Protein AF-A0A1Q8T4A3-F1 (afdb_monomer)

Radius of gyration: 32.57 Å; Cα contacts (8 Å, |Δi|>4): 90; chains: 1; bounding box: 92×91×59 Å

Sequence (284 aa):
MEKLKIKSFFSWFLQGTPLGILFWGGAVYFVLLLTLGDDNLVDVINSLAWPVAIGLVLYAIRPELARFLSRLAEVRVYDTYFKLKLEEASYDESSESKCTDDAGFAETGLTDDEGLKSEFVKDDLPDEFSSEDDKARNQKNSEAAIKKHHTDRHGAKYRSRFRLSYPDADGSSTRGTSNSVGAVVESWRRISLLLRMLAKKEGVSYRIDSKIIRGLAEKDLIDPELHKMLLALYQLRNVAVHSESESISYESASKYESYADRVEAKLNKLINNIESPKASSDEG

Mean predicted aligned error: 19.23 Å

Foldseek 3Di:
DPPPPPVVVVVVVPVDDVVVCVVVVVVVVVVVVVPDDDPCVVVVCVVVVVVVVVVVVCVVCVVVVVVVVVVVVVVVVVVVVVVVVVVVVVVVVPPPDDDDDDDDDDDDDDDDDDDDDDDDDDDDDDDDDDDDPDPDPPDPPPDDDDDDDDDDDDDDDPPPPPPPPDPDPPPPPDPPLQCLLVLLLVLVVLLQVLLVLLCVLVVHDDPDSLVSLVVCVVVVLDDPVLSVLNVVSVVVNVCSVPPDSPPDDNVNSVVSSVSSVVSSVVSVVSSVVSVPPPPPDPPD

Secondary structure (DSSP, 8-state):
--TTSHHHHHHHHHS--HHHHHHHHHHHHHHHHHHS-HHHHHHHHHHHHHHHHHHHHHHHHHHHHHHHHHHHHHHHHHHHHHHHHHHHHHHHTTT---------------------------------------TTS-SSSSSS---------------------PP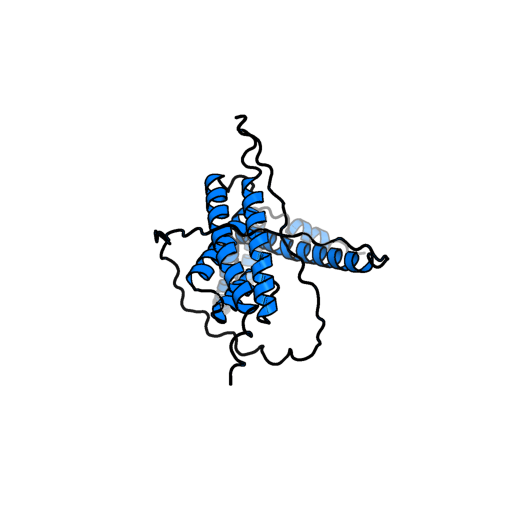PS----SS-STTHHHHHHHHHHHHHHHHHHHHHHTT---SSHHHHHHHHHHTT-S-HHHHHHHHHHHHHHHHHHHS-TTS--HHHHHHHHHHHHHHHHHHHHHHHHHH-TTSSS---

pLDDT: mean 70.37, std 21.68, range [34.72, 97.88]

Nearest PDB structures (foldseek):
  7ae6-assembly1_B  TM=6.686E-01  e=7.059E-02  Aphanizomenon flos-aquae 2012/KM1/D3
  2hsb-assembly1_A  TM=6.617E-01  e=5.312E-02  Archaeoglobus fulgidus
  1wwp-assembly1_B  TM=6.427E-01  e=9.379E-02  Thermus thermophilus HB8
  6m6w-assembly1_H  TM=5.952E-01  e=7.909E-02  Shewanella oneidensis MR-1
  1ylm-assembly1_B  TM=4.719E-01  e=1.212E+00  Bacillus subtilis subsp. subtilis str. 168

Solvent-accessible surface area (backbone atoms only — not comparable to full-atom values): 18659 Å² total; per-residue (Å²): 143,78,89,76,63,66,69,60,56,56,55,63,67,67,67,68,50,82,66,56,57,57,56,52,52,50,52,54,52,51,55,53,61,75,71,54,61,79,87,55,46,61,60,52,49,60,63,47,48,56,61,52,50,52,51,51,52,53,58,72,42,41,69,57,51,50,58,53,48,54,60,51,54,60,57,56,54,53,60,58,56,54,50,54,57,54,53,55,62,61,56,62,79,75,71,82,84,77,89,82,86,89,83,90,82,83,93,85,82,89,84,90,84,83,90,80,91,78,85,84,83,90,78,87,80,85,90,77,88,86,84,94,75,81,87,86,75,81,88,85,76,85,86,82,84,88,86,83,81,90,83,85,91,80,94,71,85,86,73,80,85,73,74,78,80,70,81,73,96,73,85,74,89,85,71,73,53,80,50,22,48,52,52,42,50,54,47,47,50,58,45,52,53,51,52,51,52,48,29,56,75,71,73,48,88,62,96,46,68,74,56,42,54,50,54,37,42,77,68,66,75,43,56,74,66,59,50,52,52,52,51,52,52,52,51,51,39,51,47,50,73,72,43,68,82,80,74,57,49,58,69,59,32,53,54,47,48,57,51,40,54,54,50,43,53,53,52,51,52,54,52,51,58,69,73,61,83,74,85,85,80,84,88,126

Structure (mmCIF, N/CA/C/O backbone):
data_AF-A0A1Q8T4A3-F1
#
_entry.id   AF-A0A1Q8T4A3-F1
#
loop_
_atom_site.group_PDB
_atom_site.id
_atom_site.type_symbol
_atom_site.label_atom_id
_atom_site.label_alt_id
_atom_site.label_comp_id
_atom_site.label_asym_id
_atom_site.label_entity_id
_atom_site.label_seq_id
_atom_site.pdbx_PDB_ins_code
_atom_site.Cartn_x
_atom_site.Cartn_y
_atom_site.Cartn_z
_atom_site.occupancy
_atom_site.B_iso_or_equiv
_atom_site.auth_seq_id
_atom_site.auth_comp_id
_atom_site.auth_asym_id
_atom_site.auth_atom_id
_atom_site.pdbx_PDB_model_num
ATOM 1 N N . MET A 1 1 ? 59.692 -28.604 0.922 1.00 50.38 1 MET A N 1
ATOM 2 C CA . MET A 1 1 ? 59.290 -27.530 -0.013 1.00 50.38 1 MET A CA 1
ATOM 3 C C . MET A 1 1 ? 58.454 -28.109 -1.164 1.00 50.38 1 MET A C 1
ATOM 5 O O . MET A 1 1 ? 58.927 -28.128 -2.286 1.00 50.38 1 MET A O 1
ATOM 9 N N . GLU A 1 2 ? 57.222 -28.588 -0.929 1.00 53.28 2 GLU A N 1
ATOM 10 C CA . GLU A 1 2 ? 56.403 -29.193 -2.015 1.00 53.28 2 GLU A CA 1
ATOM 11 C C . GLU A 1 2 ? 54.903 -28.838 -1.992 1.00 53.28 2 GLU A C 1
ATOM 13 O O . GLU A 1 2 ? 54.139 -29.288 -2.836 1.00 53.28 2 GLU A O 1
ATOM 18 N N . LYS A 1 3 ? 54.444 -27.957 -1.094 1.00 51.53 3 LYS A N 1
ATOM 19 C CA . LYS A 1 3 ? 53.010 -27.612 -0.980 1.00 51.53 3 LYS A CA 1
ATOM 20 C C . LYS A 1 3 ? 52.532 -26.476 -1.905 1.00 51.53 3 LYS A C 1
ATOM 22 O O . LYS A 1 3 ? 51.411 -26.004 -1.754 1.00 51.53 3 LYS A O 1
ATOM 27 N N . LEU A 1 4 ? 53.350 -26.031 -2.865 1.00 52.66 4 LEU A N 1
ATOM 28 C CA . LEU A 1 4 ? 53.078 -24.824 -3.669 1.00 52.66 4 LEU A CA 1
ATOM 29 C C . LEU A 1 4 ? 52.574 -25.067 -5.105 1.00 52.66 4 LEU A C 1
ATOM 31 O O . LEU A 1 4 ? 52.210 -24.102 -5.767 1.00 52.66 4 LEU A O 1
ATOM 35 N N . LYS A 1 5 ? 52.469 -26.313 -5.593 1.00 55.88 5 LYS A N 1
ATOM 36 C CA . LYS A 1 5 ? 52.064 -26.573 -6.996 1.00 55.88 5 LYS A CA 1
ATOM 37 C C . LYS A 1 5 ? 50.576 -26.873 -7.231 1.00 55.88 5 LYS A C 1
ATOM 39 O O . LYS A 1 5 ? 50.118 -26.774 -8.361 1.00 55.88 5 LYS A O 1
ATOM 44 N N . ILE A 1 6 ? 49.786 -27.170 -6.197 1.00 58.59 6 ILE A N 1
ATOM 45 C CA . ILE A 1 6 ? 48.380 -27.588 -6.393 1.00 58.59 6 ILE A CA 1
ATOM 46 C C . ILE A 1 6 ? 47.455 -26.400 -6.716 1.00 58.59 6 ILE A C 1
ATOM 48 O O . ILE A 1 6 ? 46.506 -26.541 -7.485 1.00 58.59 6 ILE A O 1
ATOM 52 N N . LYS A 1 7 ? 47.751 -25.197 -6.205 1.00 57.38 7 LYS A N 1
ATOM 53 C CA . LYS A 1 7 ? 46.894 -24.020 -6.436 1.00 57.38 7 LYS A CA 1
ATOM 54 C C . LYS A 1 7 ? 46.961 -23.476 -7.869 1.00 57.38 7 LYS A C 1
ATOM 56 O O . LYS A 1 7 ? 45.968 -22.925 -8.333 1.00 57.38 7 LYS A O 1
ATOM 61 N N . SER A 1 8 ? 48.073 -23.654 -8.593 1.00 59.69 8 SER A N 1
ATOM 62 C CA . SER A 1 8 ? 48.158 -23.182 -9.988 1.00 59.69 8 SER A CA 1
ATOM 63 C C . SER A 1 8 ? 47.466 -24.133 -10.970 1.00 59.69 8 SER A C 1
ATOM 65 O O . SER A 1 8 ? 46.936 -23.673 -11.977 1.00 59.69 8 SER A O 1
ATOM 67 N N . PHE A 1 9 ? 47.402 -25.430 -10.652 1.00 60.06 9 PHE A N 1
ATOM 68 C CA . PHE A 1 9 ? 46.721 -26.418 -11.490 1.00 60.06 9 PHE A CA 1
ATOM 69 C C . PHE A 1 9 ? 45.201 -26.187 -11.516 1.00 60.06 9 PHE A C 1
ATOM 71 O O . PHE A 1 9 ? 44.588 -26.201 -12.578 1.00 60.06 9 PHE A O 1
ATOM 78 N N . PHE A 1 10 ? 44.604 -25.858 -10.365 1.00 58.22 10 PHE A N 1
ATOM 79 C CA . PHE A 1 10 ? 43.174 -25.539 -10.276 1.00 58.22 10 PHE A CA 1
ATOM 80 C C . PHE A 1 10 ? 42.797 -24.204 -10.939 1.00 58.22 10 PHE A C 1
ATOM 82 O O . PHE A 1 10 ? 41.708 -24.087 -11.491 1.00 58.22 10 PHE A O 1
ATOM 89 N N . SER A 1 11 ? 43.688 -23.207 -10.928 1.00 60.94 11 SER A N 1
ATOM 90 C CA . SER A 1 11 ? 43.441 -21.913 -11.587 1.00 60.94 11 SER A CA 1
ATOM 91 C C . SER A 1 11 ? 43.372 -22.048 -13.114 1.00 60.94 11 SER A C 1
ATOM 93 O O . SER A 1 11 ? 42.482 -21.488 -13.752 1.00 60.94 11 SER A O 1
ATOM 95 N N . TRP A 1 12 ? 44.254 -22.868 -13.698 1.00 61.66 12 TRP A N 1
ATOM 96 C CA . TRP A 1 12 ? 44.224 -23.171 -15.132 1.00 61.66 12 TRP A CA 1
ATOM 97 C C . TRP A 1 12 ? 42.996 -24.012 -15.523 1.00 61.66 12 TRP A C 1
ATOM 99 O O . TRP A 1 12 ? 42.427 -23.821 -16.593 1.00 61.66 12 TRP A O 1
ATOM 109 N N . PHE A 1 13 ? 42.526 -24.879 -14.619 1.00 56.03 13 PHE A N 1
ATOM 110 C CA . PHE A 1 13 ? 41.341 -25.725 -14.808 1.00 56.03 13 PHE A CA 1
ATOM 111 C C . PHE A 1 13 ? 40.016 -24.938 -14.891 1.00 56.03 13 PHE A C 1
ATOM 113 O O . PHE A 1 13 ? 39.060 -25.397 -15.510 1.00 56.03 13 PHE A O 1
ATOM 120 N N . LEU A 1 14 ? 39.949 -23.744 -14.293 1.00 56.69 14 LEU A N 1
ATOM 121 C CA . LEU A 1 14 ? 38.737 -22.912 -14.241 1.00 56.69 14 LEU A CA 1
ATOM 122 C C . LEU A 1 14 ? 38.651 -21.847 -15.347 1.00 56.69 14 LEU A C 1
ATOM 124 O O . LEU A 1 14 ? 37.570 -21.304 -15.574 1.00 56.69 14 LEU A O 1
ATOM 128 N N . GLN A 1 15 ? 39.731 -21.579 -16.088 1.00 61.00 15 GLN A N 1
ATOM 129 C CA . GLN A 1 15 ? 39.725 -20.668 -17.246 1.00 61.00 15 GLN A CA 1
ATOM 130 C C . GLN A 1 15 ? 39.227 -21.367 -18.523 1.00 61.00 15 GLN A C 1
ATOM 132 O O . GLN A 1 15 ? 39.847 -21.307 -19.583 1.00 61.00 15 GLN A O 1
ATOM 137 N N . GLY A 1 16 ? 38.090 -22.055 -18.388 1.00 49.41 16 GLY A N 1
ATOM 138 C CA . GLY A 1 16 ? 37.489 -22.929 -19.385 1.00 49.41 16 GLY A CA 1
ATOM 139 C C . GLY A 1 16 ? 37.291 -22.261 -20.741 1.00 49.41 16 GLY A C 1
ATOM 140 O O . GLY A 1 16 ? 36.343 -21.509 -20.959 1.00 49.41 16 GLY A O 1
ATOM 141 N N . THR A 1 17 ? 38.140 -22.630 -21.694 1.00 58.16 17 THR A N 1
ATOM 142 C CA . THR A 1 17 ? 37.742 -22.617 -23.095 1.00 58.16 17 THR A CA 1
ATOM 143 C C . THR A 1 17 ? 36.740 -23.762 -23.304 1.00 58.16 17 THR A C 1
ATOM 145 O O . THR A 1 17 ? 36.928 -24.852 -22.754 1.00 58.16 17 THR A O 1
ATOM 148 N N . PRO A 1 18 ? 35.663 -23.566 -24.085 1.00 60.38 18 PRO A N 1
ATOM 149 C CA . PRO A 1 18 ? 34.633 -24.589 -24.302 1.00 60.38 18 PRO A CA 1
ATOM 150 C C . PRO A 1 18 ? 35.186 -25.907 -24.882 1.00 60.38 18 PRO A C 1
ATOM 152 O O . PRO A 1 18 ? 34.588 -26.963 -24.698 1.00 60.38 18 PRO A O 1
ATOM 155 N N . LEU A 1 19 ? 36.369 -25.876 -25.506 1.00 60.97 19 LEU A N 1
ATOM 156 C CA . LEU A 1 19 ? 37.085 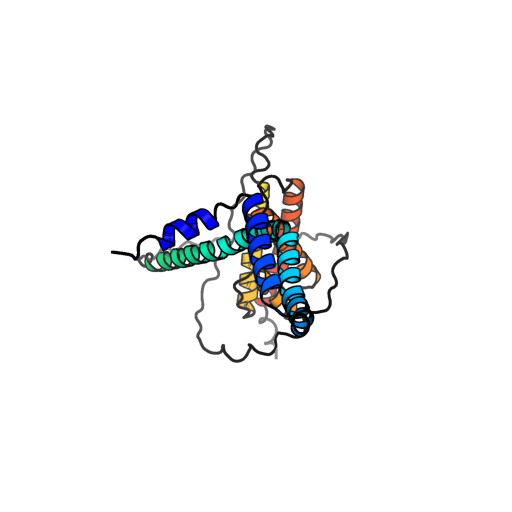-27.061 -25.988 1.00 60.97 19 LEU A CA 1
ATOM 157 C C . LEU A 1 19 ? 37.719 -27.912 -24.872 1.00 60.97 19 LEU A C 1
ATOM 159 O O . LEU A 1 19 ? 37.808 -29.130 -25.018 1.00 60.97 19 LEU A O 1
ATOM 163 N N . GLY A 1 20 ? 38.129 -27.315 -23.748 1.00 59.91 20 GLY A N 1
ATOM 164 C CA . GLY A 1 20 ? 38.782 -28.046 -22.654 1.00 59.91 20 GLY A CA 1
ATOM 165 C C . GLY A 1 20 ? 37.845 -29.012 -21.923 1.00 59.91 20 GLY A C 1
ATOM 166 O O . GLY A 1 20 ? 38.262 -30.097 -21.517 1.00 59.91 20 GLY A O 1
ATOM 167 N N . ILE A 1 21 ? 36.562 -28.650 -21.822 1.00 62.19 21 ILE A N 1
ATOM 168 C CA . ILE A 1 21 ? 35.526 -29.461 -21.164 1.00 62.19 21 ILE A CA 1
ATOM 169 C C . ILE A 1 21 ? 35.220 -30.719 -21.991 1.00 62.19 21 ILE A C 1
ATOM 171 O O . ILE A 1 21 ? 35.073 -31.803 -21.428 1.00 62.19 21 ILE A O 1
ATOM 175 N N . LEU A 1 22 ? 35.200 -30.604 -23.324 1.00 63.88 22 LEU A N 1
ATOM 176 C CA . LEU A 1 22 ? 34.984 -31.747 -24.218 1.00 63.88 22 LEU A CA 1
ATOM 177 C C . LEU A 1 22 ? 36.158 -32.735 -24.182 1.00 63.88 22 LEU A C 1
ATOM 179 O O . LEU A 1 22 ? 35.943 -33.946 -24.158 1.00 63.88 22 LEU A O 1
ATOM 183 N N . PHE A 1 23 ? 37.394 -32.233 -24.122 1.00 68.69 23 PHE A N 1
ATOM 184 C CA . PHE A 1 23 ? 38.585 -33.085 -24.153 1.00 68.69 23 PHE A CA 1
ATOM 185 C C . PHE A 1 23 ? 38.768 -33.892 -22.857 1.00 68.69 23 PHE A C 1
ATOM 187 O O . PHE A 1 23 ? 39.065 -35.086 -22.898 1.00 68.69 23 PHE A O 1
ATOM 194 N N . TRP A 1 24 ? 38.529 -33.274 -21.695 1.00 69.06 24 TRP A N 1
ATOM 195 C CA . TRP A 1 24 ? 38.637 -33.964 -20.405 1.00 69.06 24 TRP A CA 1
ATOM 196 C C . TRP A 1 24 ? 37.431 -34.849 -20.090 1.00 69.06 24 TRP A C 1
ATOM 198 O O . TRP A 1 24 ? 37.613 -35.933 -19.534 1.00 69.06 24 TRP A O 1
ATOM 208 N N . GLY A 1 25 ? 36.222 -34.443 -20.498 1.00 70.50 25 GLY A N 1
ATOM 209 C CA . GLY A 1 25 ? 35.037 -35.297 -20.405 1.00 70.50 25 GLY A CA 1
ATOM 210 C C . GLY A 1 25 ? 35.229 -36.611 -21.164 1.00 70.50 25 GLY A C 1
ATOM 211 O O . GLY A 1 25 ? 34.960 -37.676 -20.614 1.00 70.50 25 GLY A O 1
ATOM 212 N N . GLY A 1 26 ? 35.796 -36.550 -22.374 1.00 73.94 26 GLY A N 1
ATOM 213 C CA . GLY A 1 26 ? 36.118 -37.736 -23.170 1.00 73.94 26 GLY A CA 1
ATOM 214 C C . GLY A 1 26 ? 37.185 -38.632 -22.535 1.00 73.94 26 GLY A C 1
ATOM 215 O O . GLY A 1 26 ? 37.010 -39.846 -22.498 1.00 73.94 26 GLY A O 1
ATOM 216 N N . ALA A 1 27 ? 38.259 -38.058 -21.983 1.00 72.69 27 ALA A N 1
ATOM 217 C CA . ALA A 1 27 ? 39.342 -38.832 -21.368 1.00 72.69 27 ALA A CA 1
ATOM 218 C C . ALA A 1 27 ? 38.899 -39.570 -20.093 1.00 72.69 27 ALA A C 1
ATOM 220 O O . ALA A 1 27 ? 39.245 -40.735 -19.901 1.00 72.69 27 ALA A O 1
ATOM 221 N N . VAL A 1 28 ? 38.094 -38.923 -19.243 1.00 75.62 28 VAL A N 1
ATOM 222 C CA . VAL A 1 28 ? 37.526 -39.566 -18.047 1.00 75.62 28 VAL A CA 1
ATOM 223 C C . VAL A 1 28 ? 36.530 -40.651 -18.448 1.00 75.62 28 VAL A C 1
ATOM 225 O O . VAL A 1 28 ? 36.592 -41.749 -17.902 1.00 75.62 28 VAL A O 1
ATOM 228 N N . TYR A 1 29 ? 35.673 -40.385 -19.439 1.00 73.00 29 TYR A N 1
ATOM 229 C CA . TYR A 1 29 ? 34.721 -41.371 -19.950 1.00 73.00 29 TYR A CA 1
ATOM 230 C C . TYR A 1 29 ? 35.436 -42.595 -20.534 1.00 73.00 29 TYR A C 1
ATOM 232 O O . TYR A 1 29 ? 35.046 -43.718 -20.246 1.00 73.00 29 TYR A O 1
ATOM 240 N N . PHE A 1 30 ? 36.530 -42.388 -21.272 1.00 73.56 30 PHE A N 1
ATOM 241 C CA . PHE A 1 30 ? 37.335 -43.449 -21.880 1.00 73.56 30 PHE A CA 1
ATOM 242 C C . PHE A 1 30 ? 38.059 -44.323 -20.844 1.00 73.56 30 PHE A C 1
ATOM 244 O O . PHE A 1 30 ? 38.073 -45.545 -20.972 1.00 73.56 30 PHE A O 1
ATOM 251 N N . VAL A 1 31 ? 38.619 -43.724 -19.787 1.00 74.75 31 VAL A N 1
ATOM 252 C CA . VAL A 1 31 ? 39.249 -44.480 -18.688 1.00 74.75 31 VAL A CA 1
ATOM 253 C C . VAL A 1 31 ? 38.207 -45.262 -17.880 1.00 74.75 31 VAL A C 1
ATOM 255 O O . VAL A 1 31 ? 38.466 -46.398 -17.484 1.00 74.75 31 VAL A O 1
ATOM 258 N N . LEU A 1 32 ? 37.015 -44.694 -17.678 1.00 67.00 32 LEU A N 1
ATOM 259 C CA . LEU A 1 32 ? 35.902 -45.377 -17.010 1.00 67.00 32 LEU A CA 1
ATOM 260 C C . LEU A 1 32 ? 35.372 -46.557 -17.850 1.00 67.00 32 LEU A C 1
ATOM 262 O O . LEU A 1 32 ? 35.101 -47.623 -17.308 1.00 67.00 32 LEU A O 1
ATOM 266 N N . LEU A 1 33 ? 35.317 -46.396 -19.178 1.00 68.62 33 LEU A N 1
ATOM 267 C CA . LEU A 1 33 ? 34.946 -47.450 -20.134 1.00 68.62 33 LEU A CA 1
ATOM 268 C C . LEU A 1 33 ? 35.963 -48.598 -20.182 1.00 68.62 33 LEU A C 1
ATOM 270 O O . LEU A 1 33 ? 35.584 -49.742 -20.392 1.00 68.62 33 LEU A O 1
ATOM 274 N N . LEU A 1 34 ? 37.250 -48.308 -19.969 1.00 72.62 34 LEU A N 1
ATOM 275 C CA . LEU A 1 34 ? 38.312 -49.320 -19.955 1.00 72.62 34 LEU A CA 1
ATOM 276 C C . LEU A 1 34 ? 38.415 -50.101 -18.636 1.00 72.62 34 LEU A C 1
ATOM 278 O O . LEU A 1 34 ? 39.116 -51.110 -18.591 1.00 72.62 34 LEU A O 1
ATOM 282 N N . THR A 1 35 ? 37.776 -49.638 -17.558 1.00 68.12 35 THR A N 1
ATOM 283 C CA . THR A 1 35 ? 37.962 -50.200 -16.205 1.00 68.12 35 THR A CA 1
ATOM 284 C C . THR A 1 35 ? 36.759 -50.970 -15.666 1.00 68.12 35 THR A C 1
ATOM 286 O O . THR A 1 35 ? 36.904 -51.693 -14.681 1.00 68.12 35 THR A O 1
ATOM 289 N N . LEU A 1 36 ? 35.594 -50.874 -16.308 1.00 64.50 36 LEU A N 1
ATOM 290 C CA . LEU A 1 36 ? 34.367 -51.547 -15.885 1.00 64.50 36 LEU A CA 1
ATOM 291 C C . LEU A 1 36 ? 34.013 -52.658 -16.881 1.00 64.50 36 LEU A C 1
ATOM 293 O O . LEU A 1 36 ? 33.701 -52.381 -18.032 1.00 64.50 36 LEU A O 1
ATOM 297 N N . GLY A 1 37 ? 34.078 -53.916 -16.432 1.00 69.94 37 GLY A N 1
ATOM 298 C CA . GLY A 1 37 ? 33.607 -55.071 -17.203 1.00 69.94 37 GLY A CA 1
ATOM 299 C C . GLY A 1 37 ? 32.092 -55.039 -17.456 1.00 69.94 37 GLY A C 1
ATOM 300 O O . GLY A 1 37 ? 31.347 -54.411 -16.698 1.00 69.94 37 GLY A O 1
ATOM 301 N N . ASP A 1 38 ? 31.664 -55.735 -18.513 1.00 71.50 38 ASP A N 1
ATOM 302 C CA . ASP A 1 38 ? 30.356 -55.588 -19.178 1.00 71.50 38 ASP A CA 1
ATOM 303 C C . ASP A 1 38 ? 29.129 -55.706 -18.251 1.00 71.50 38 ASP A C 1
ATOM 305 O O . ASP A 1 38 ? 28.128 -55.020 -18.463 1.00 71.50 38 ASP A O 1
ATOM 309 N N . ASP A 1 39 ? 29.211 -56.495 -17.177 1.00 78.38 39 ASP A N 1
ATOM 310 C CA . ASP A 1 39 ? 28.050 -56.807 -16.331 1.00 78.38 39 ASP A CA 1
ATOM 311 C C . ASP A 1 39 ? 27.640 -55.668 -15.378 1.00 78.38 39 ASP A C 1
ATOM 313 O O . ASP A 1 39 ? 26.480 -55.582 -14.982 1.00 78.38 39 ASP A O 1
ATOM 317 N N . ASN A 1 40 ? 28.553 -54.749 -15.037 1.00 76.19 40 ASN A N 1
ATOM 318 C CA . ASN A 1 40 ? 28.258 -53.614 -14.141 1.00 76.19 40 ASN A CA 1
ATOM 319 C C . ASN A 1 40 ? 28.025 -52.296 -14.898 1.00 76.19 40 ASN A C 1
ATOM 321 O O . ASN A 1 40 ? 27.700 -51.268 -14.298 1.00 76.19 40 ASN A O 1
ATOM 325 N N . LEU A 1 41 ? 28.206 -52.301 -16.219 1.00 79.69 41 LEU A N 1
ATOM 326 C CA . LEU A 1 41 ? 28.160 -51.097 -17.043 1.00 79.69 41 LEU A CA 1
ATOM 327 C C . LEU A 1 41 ? 26.743 -50.506 -17.113 1.00 79.69 41 LEU A C 1
ATOM 329 O O . LEU A 1 41 ? 26.580 -49.287 -17.084 1.00 79.69 41 LEU A O 1
ATOM 333 N N . VAL A 1 42 ? 25.713 -51.356 -17.119 1.00 81.00 42 VAL A N 1
ATOM 334 C CA . VAL A 1 42 ? 24.304 -50.926 -17.156 1.00 81.00 42 VAL A CA 1
ATOM 335 C C . VAL A 1 42 ? 23.908 -50.183 -15.875 1.00 81.00 42 VAL A C 1
ATOM 337 O O . VAL A 1 42 ? 23.285 -49.123 -15.950 1.00 81.00 42 VAL A O 1
ATOM 340 N N . ASP A 1 43 ? 24.327 -50.673 -14.708 1.00 83.56 43 ASP A N 1
ATOM 341 C CA . ASP A 1 43 ? 24.009 -50.047 -13.418 1.00 83.56 43 ASP A CA 1
ATOM 342 C C . ASP A 1 43 ? 24.766 -48.728 -13.214 1.00 83.56 43 ASP A C 1
ATOM 344 O O . ASP A 1 43 ? 24.220 -47.752 -12.683 1.00 83.56 43 ASP A O 1
ATOM 348 N N . VAL A 1 44 ? 26.004 -48.644 -13.709 1.00 83.31 44 VAL A N 1
ATOM 349 C CA . VAL A 1 44 ? 26.782 -47.397 -13.703 1.00 83.31 44 VAL A CA 1
ATOM 350 C C . VAL A 1 44 ? 26.169 -46.364 -14.652 1.00 83.31 44 VAL A C 1
ATOM 352 O O . VAL A 1 44 ? 26.026 -45.202 -14.274 1.00 83.31 44 VAL A O 1
ATOM 355 N N . ILE A 1 45 ? 25.736 -46.760 -15.853 1.00 83.69 45 ILE A N 1
ATOM 356 C CA . ILE A 1 45 ? 25.059 -45.843 -16.786 1.00 83.69 45 ILE A CA 1
ATOM 357 C C . ILE A 1 45 ? 23.730 -45.359 -16.203 1.00 83.69 45 ILE A C 1
ATOM 359 O O . ILE A 1 45 ? 23.463 -44.157 -16.223 1.00 83.69 45 ILE A O 1
ATOM 363 N N . ASN A 1 46 ? 22.921 -46.259 -15.641 1.00 82.50 46 ASN A N 1
ATOM 364 C CA . ASN A 1 46 ? 21.634 -45.895 -15.048 1.00 82.50 46 ASN A CA 1
ATOM 365 C C . ASN A 1 46 ? 21.799 -44.959 -13.844 1.00 82.50 46 ASN A C 1
ATOM 367 O O . ASN A 1 46 ? 21.030 -44.007 -13.696 1.00 82.50 46 ASN A O 1
ATOM 371 N N . SER A 1 47 ? 22.823 -45.172 -13.015 1.00 86.38 47 SER A N 1
ATOM 372 C CA . SER A 1 47 ? 23.106 -44.291 -11.876 1.00 86.38 47 SER A CA 1
ATOM 373 C C . SER A 1 47 ? 23.728 -42.947 -12.283 1.00 86.38 47 SER A C 1
ATOM 375 O O . SER A 1 47 ? 23.456 -41.944 -11.620 1.00 86.38 47 SER A O 1
ATOM 377 N N . LEU A 1 48 ? 24.487 -42.874 -13.388 1.00 86.25 48 LEU A N 1
ATOM 378 C CA . LEU A 1 48 ? 25.004 -41.605 -13.930 1.00 86.25 48 LEU A CA 1
ATOM 379 C C . LEU A 1 48 ? 23.977 -40.816 -14.751 1.00 86.25 48 LEU A C 1
ATOM 381 O O . LEU A 1 48 ? 24.100 -39.592 -14.849 1.00 86.25 48 LEU A O 1
ATOM 385 N N . ALA A 1 49 ? 22.970 -41.474 -15.326 1.00 84.88 49 ALA A N 1
ATOM 386 C CA . ALA A 1 49 ? 21.983 -40.823 -16.183 1.00 84.88 49 ALA A CA 1
ATOM 387 C C . ALA A 1 49 ? 21.254 -39.679 -15.460 1.00 84.88 49 ALA A C 1
ATOM 389 O O . ALA A 1 49 ? 21.054 -38.606 -16.031 1.00 84.88 49 ALA A O 1
ATOM 390 N N . TRP A 1 50 ? 20.907 -39.870 -14.184 1.00 89.56 50 TRP A N 1
ATOM 391 C CA . TRP A 1 50 ? 20.136 -38.887 -13.423 1.00 89.56 50 TRP A CA 1
ATOM 392 C C . TRP A 1 50 ? 20.947 -37.632 -13.032 1.00 89.56 50 TRP A C 1
ATOM 394 O O . TRP A 1 50 ? 20.490 -36.526 -13.330 1.00 89.56 50 TRP A O 1
ATOM 404 N N . PRO A 1 51 ? 22.174 -37.733 -12.475 1.00 88.44 51 PRO A N 1
ATOM 405 C CA . PRO A 1 51 ? 23.038 -36.569 -12.262 1.00 88.44 51 PRO A CA 1
ATOM 406 C C . PRO A 1 51 ? 23.354 -35.794 -13.546 1.00 88.44 51 PRO A C 1
ATOM 408 O O . PRO A 1 51 ? 23.349 -34.561 -13.538 1.00 88.44 51 PRO A O 1
ATOM 411 N N . VAL A 1 52 ? 23.595 -36.499 -14.659 1.00 90.12 52 VAL A N 1
ATOM 412 C CA . VAL A 1 52 ? 23.861 -35.867 -15.962 1.00 90.12 52 VAL A CA 1
ATOM 413 C C . VAL A 1 52 ? 22.625 -35.117 -16.461 1.00 90.12 52 VAL A C 1
ATOM 415 O O . VAL A 1 52 ? 22.744 -33.970 -16.896 1.00 90.12 52 VAL A O 1
ATOM 418 N N . ALA A 1 53 ? 21.435 -35.712 -16.337 1.00 88.19 53 ALA A N 1
ATOM 419 C CA . ALA A 1 53 ? 20.179 -35.058 -16.692 1.00 88.19 53 ALA A CA 1
ATOM 420 C C . ALA A 1 53 ? 19.932 -33.791 -15.854 1.00 88.19 53 ALA A C 1
ATOM 422 O O . ALA A 1 53 ? 19.605 -32.746 -16.414 1.00 88.19 53 ALA A O 1
ATOM 423 N N . ILE A 1 54 ? 20.157 -33.839 -14.535 1.00 92.75 54 ILE A N 1
ATOM 424 C CA . ILE A 1 54 ? 20.043 -32.660 -13.656 1.00 92.75 54 ILE A CA 1
ATOM 425 C C . ILE A 1 54 ? 21.027 -31.568 -14.083 1.00 92.75 54 ILE A C 1
ATOM 427 O O . ILE A 1 54 ? 20.649 -30.398 -14.166 1.00 92.75 54 ILE A O 1
ATOM 431 N N . GLY A 1 55 ? 22.272 -31.941 -14.390 1.00 93.31 55 GLY A N 1
ATOM 432 C CA . GLY A 1 55 ? 23.282 -31.008 -14.884 1.00 93.31 55 GLY A CA 1
ATOM 433 C C . GLY A 1 55 ? 22.851 -30.313 -16.177 1.00 93.31 55 GLY A C 1
ATOM 434 O O . GLY A 1 55 ? 22.961 -29.091 -16.279 1.00 93.31 55 GLY A O 1
ATOM 435 N N . LEU A 1 56 ? 22.298 -31.067 -17.131 1.00 92.00 56 LEU A N 1
ATOM 436 C CA . LEU A 1 56 ? 21.764 -30.535 -18.390 1.00 92.00 56 LEU A CA 1
ATOM 437 C C . LEU A 1 56 ? 20.576 -29.592 -18.172 1.00 92.00 56 LEU A C 1
ATOM 439 O O . LEU A 1 56 ? 20.546 -28.513 -18.762 1.00 92.00 56 LEU A O 1
ATOM 443 N N . VAL A 1 57 ? 19.631 -29.956 -17.302 1.00 94.69 57 VAL A N 1
ATOM 444 C CA . VAL A 1 57 ? 18.467 -29.116 -16.976 1.00 94.69 57 VAL A CA 1
ATOM 445 C C . VAL A 1 57 ? 18.905 -27.808 -16.314 1.00 94.69 57 VAL A C 1
ATOM 447 O O . VAL A 1 57 ? 18.500 -26.731 -16.750 1.00 94.69 57 VAL A O 1
ATOM 450 N N . LEU A 1 58 ? 19.788 -27.866 -15.311 1.00 93.69 58 LEU A N 1
ATOM 451 C CA . LEU A 1 58 ? 20.328 -26.666 -14.662 1.00 93.69 58 LEU A CA 1
ATOM 452 C C . LEU A 1 58 ? 21.119 -25.792 -15.640 1.00 93.69 58 LEU A C 1
ATOM 454 O O . LEU A 1 58 ? 21.058 -24.565 -15.560 1.00 93.69 58 LEU A O 1
ATOM 458 N N . TYR A 1 59 ? 21.844 -26.410 -16.574 1.00 95.31 59 TYR A N 1
ATOM 459 C CA . TYR A 1 59 ? 22.571 -25.691 -17.613 1.00 95.31 59 TYR A CA 1
ATOM 460 C C . TYR A 1 59 ? 21.624 -24.973 -18.583 1.00 95.31 59 TYR A C 1
ATOM 462 O O . TYR A 1 59 ? 21.836 -23.795 -18.869 1.00 95.31 59 TYR A O 1
ATOM 470 N N . ALA A 1 60 ? 20.556 -25.640 -19.029 1.00 95.00 60 ALA A N 1
ATOM 471 C CA . ALA A 1 60 ? 19.549 -25.060 -19.917 1.00 95.00 60 ALA A CA 1
ATOM 472 C C . ALA A 1 60 ? 18.775 -23.906 -19.256 1.00 95.00 60 ALA A C 1
ATOM 474 O O . ALA A 1 60 ? 18.504 -22.899 -19.905 1.00 95.00 60 ALA A O 1
ATOM 475 N N . ILE A 1 61 ? 18.477 -24.016 -17.957 1.00 96.00 61 ILE A N 1
ATOM 476 C CA . ILE A 1 61 ? 17.734 -22.994 -17.198 1.00 96.00 61 ILE A CA 1
ATOM 477 C C . ILE A 1 61 ? 18.650 -21.853 -16.729 1.00 96.00 61 ILE A C 1
ATOM 479 O O . ILE A 1 61 ? 18.172 -20.772 -16.395 1.00 96.00 61 ILE A O 1
ATOM 483 N N . ARG A 1 62 ? 19.979 -22.024 -16.742 1.00 93.94 62 ARG A N 1
ATOM 484 C CA . ARG A 1 62 ? 20.953 -21.017 -16.285 1.00 93.94 62 ARG A CA 1
ATOM 485 C C . ARG A 1 62 ? 20.676 -19.569 -16.744 1.00 93.94 62 ARG A C 1
ATOM 487 O O . ARG A 1 62 ? 20.755 -18.691 -15.881 1.00 93.94 62 ARG A O 1
ATOM 494 N N . PRO A 1 63 ? 20.372 -19.260 -18.024 1.00 91.69 63 PRO A N 1
ATOM 495 C CA . PRO A 1 63 ? 20.080 -17.885 -18.443 1.00 91.69 63 PRO A CA 1
ATOM 496 C C . PRO A 1 63 ? 18.792 -17.325 -17.824 1.00 91.69 63 PRO A C 1
ATOM 498 O O . PRO A 1 63 ? 18.738 -16.143 -17.484 1.00 91.69 63 PRO A O 1
ATOM 501 N N . GLU A 1 64 ? 17.768 -18.155 -17.633 1.00 92.62 64 GLU A N 1
ATOM 502 C CA . GLU A 1 64 ? 16.531 -17.752 -16.960 1.00 92.62 64 GLU A CA 1
ATOM 503 C C . GLU A 1 64 ? 16.764 -17.569 -15.464 1.00 92.62 64 GLU A C 1
ATOM 505 O O . GLU A 1 64 ? 16.371 -16.551 -14.894 1.00 92.62 64 GLU A O 1
ATOM 510 N N . LEU A 1 65 ? 17.497 -18.499 -14.845 1.00 91.44 65 LEU A N 1
ATOM 511 C CA . LEU A 1 65 ? 17.879 -18.428 -13.440 1.00 91.44 65 LEU A CA 1
ATOM 512 C C . LEU A 1 65 ? 18.667 -17.147 -13.147 1.00 91.44 65 LEU A C 1
ATOM 514 O O . LEU A 1 65 ? 18.429 -16.510 -12.128 1.00 91.44 65 LEU A O 1
ATOM 518 N N . ALA A 1 66 ? 19.559 -16.728 -14.052 1.00 92.56 66 ALA A N 1
ATOM 519 C CA . ALA A 1 66 ? 20.282 -15.464 -13.928 1.00 92.56 66 ALA A CA 1
ATOM 520 C C . ALA A 1 66 ? 19.329 -14.258 -13.923 1.00 92.56 66 ALA A C 1
ATOM 522 O O . ALA A 1 66 ? 19.458 -13.388 -13.065 1.00 92.56 66 ALA A O 1
ATOM 523 N N . ARG A 1 67 ? 18.322 -14.234 -14.809 1.00 91.69 67 ARG A N 1
ATOM 524 C CA . ARG A 1 67 ? 17.299 -13.170 -14.828 1.00 91.69 67 ARG A CA 1
ATOM 525 C C . ARG A 1 67 ? 16.475 -13.144 -13.539 1.00 91.69 67 ARG A C 1
ATOM 527 O O . ARG A 1 67 ? 16.211 -12.066 -13.008 1.00 91.69 67 ARG A O 1
ATOM 534 N N . PHE A 1 68 ? 16.091 -14.307 -13.015 1.00 89.75 68 PHE A N 1
ATOM 535 C CA . PHE A 1 68 ? 15.363 -14.401 -11.747 1.00 89.75 68 PHE A CA 1
ATOM 536 C C . PHE A 1 68 ? 16.223 -13.994 -10.549 1.00 89.75 68 PHE A C 1
ATOM 538 O O . PHE A 1 68 ? 15.752 -13.268 -9.675 1.00 89.75 68 PHE A O 1
ATOM 545 N N . LEU A 1 69 ? 17.490 -14.408 -10.518 1.00 87.94 69 LEU A N 1
ATOM 546 C CA . LEU A 1 69 ? 18.420 -14.038 -9.455 1.00 87.94 69 LEU A CA 1
ATOM 547 C C . LEU A 1 69 ? 18.714 -12.541 -9.453 1.00 87.94 69 LEU A C 1
ATOM 549 O O . LEU A 1 69 ? 18.784 -11.969 -8.373 1.00 87.94 69 LEU A O 1
ATOM 553 N N . SER A 1 70 ? 18.813 -11.888 -10.614 1.00 84.00 70 SER A N 1
ATOM 554 C CA . SER A 1 70 ? 18.930 -10.425 -10.677 1.00 84.00 70 SER A CA 1
ATOM 555 C C . SER A 1 70 ? 17.720 -9.732 -10.046 1.00 84.00 70 SER A C 1
ATOM 557 O O . SER A 1 70 ? 17.898 -8.827 -9.237 1.00 84.00 70 SER A O 1
ATOM 559 N N . ARG A 1 71 ? 16.500 -10.218 -10.317 1.00 83.00 71 ARG A N 1
ATOM 560 C CA . ARG A 1 71 ? 15.273 -9.686 -9.694 1.00 83.00 71 ARG A CA 1
ATOM 561 C C . ARG A 1 71 ? 15.225 -9.931 -8.184 1.00 83.00 71 ARG A C 1
ATOM 563 O O . ARG A 1 71 ? 14.765 -9.082 -7.434 1.00 83.00 71 ARG A O 1
ATOM 570 N N . LEU A 1 72 ? 15.711 -11.082 -7.717 1.00 79.56 72 LEU A N 1
ATOM 571 C CA . LEU A 1 72 ? 15.757 -11.399 -6.284 1.00 79.56 72 LEU A CA 1
ATOM 572 C C . LEU A 1 72 ? 16.889 -10.677 -5.540 1.00 79.56 72 LEU A C 1
ATOM 574 O O . LEU A 1 72 ? 16.745 -10.374 -4.355 1.00 79.56 72 LEU A O 1
ATOM 578 N N . ALA A 1 73 ? 18.009 -10.398 -6.208 1.00 80.06 73 ALA A N 1
ATOM 579 C CA . ALA A 1 73 ? 19.116 -9.640 -5.634 1.00 80.06 73 ALA A CA 1
ATOM 580 C C . ALA A 1 73 ? 18.682 -8.207 -5.303 1.00 80.06 73 ALA A C 1
ATOM 582 O O . ALA A 1 73 ? 19.011 -7.702 -4.231 1.00 80.06 73 ALA A O 1
ATOM 583 N N . GLU A 1 74 ? 17.869 -7.601 -6.166 1.00 73.94 74 GLU A N 1
ATOM 584 C CA . GLU A 1 74 ? 17.298 -6.270 -5.954 1.00 73.94 74 GLU A CA 1
ATOM 585 C C . GLU A 1 74 ? 16.368 -6.221 -4.728 1.00 73.94 74 GLU A C 1
ATOM 587 O O . GLU A 1 74 ? 16.407 -5.273 -3.944 1.00 73.94 74 GLU A O 1
ATOM 592 N N . VAL A 1 75 ? 15.631 -7.305 -4.462 1.00 67.25 75 VAL A N 1
ATOM 593 C CA . VAL A 1 75 ? 14.775 -7.429 -3.268 1.00 67.25 75 VAL A CA 1
ATOM 594 C C . VAL A 1 75 ? 15.592 -7.547 -1.972 1.00 67.25 75 VAL A C 1
ATOM 596 O O . VAL A 1 75 ? 15.184 -7.010 -0.944 1.00 67.25 75 VAL A O 1
ATOM 599 N N . ARG A 1 76 ? 16.768 -8.196 -1.983 1.00 53.25 76 ARG A N 1
ATOM 600 C CA . ARG A 1 76 ? 17.594 -8.343 -0.763 1.00 53.25 76 ARG A CA 1
ATOM 601 C C . ARG A 1 76 ? 18.317 -7.070 -0.340 1.00 53.25 76 ARG A C 1
ATOM 603 O O . ARG A 1 76 ? 18.582 -6.908 0.849 1.00 53.25 76 ARG A O 1
ATOM 610 N N . VAL A 1 77 ? 18.620 -6.170 -1.273 1.00 56.72 77 VAL A N 1
ATOM 611 C CA . VAL A 1 77 ? 19.265 -4.890 -0.948 1.00 56.72 77 VAL A CA 1
ATOM 612 C C . VAL A 1 77 ? 18.342 -4.024 -0.073 1.00 56.72 77 VAL A C 1
ATOM 614 O O . VAL A 1 77 ? 18.821 -3.358 0.850 1.00 56.72 77 VAL A O 1
ATOM 617 N N . TYR A 1 78 ? 17.021 -4.123 -0.251 1.00 53.00 78 TYR A N 1
ATOM 618 C CA . TYR A 1 78 ? 16.034 -3.363 0.524 1.00 53.00 78 TYR A CA 1
ATOM 619 C C . TYR A 1 78 ? 15.987 -3.716 2.022 1.00 53.00 78 TYR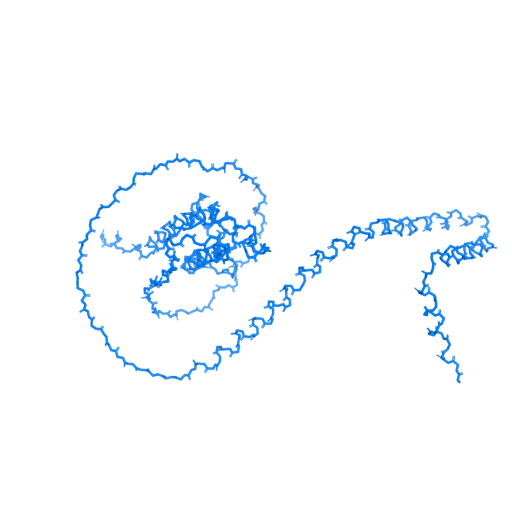 A C 1
ATOM 621 O O . TYR A 1 78 ? 15.851 -2.809 2.846 1.00 53.00 78 TYR A O 1
ATOM 629 N N . ASP A 1 79 ? 16.178 -4.983 2.406 1.00 54.03 79 ASP A N 1
ATOM 630 C CA . ASP A 1 79 ? 16.176 -5.385 3.826 1.00 54.03 79 ASP A CA 1
ATOM 631 C C . ASP A 1 79 ? 17.389 -4.830 4.596 1.00 54.03 79 ASP A C 1
ATOM 633 O O . ASP A 1 79 ? 17.294 -4.504 5.783 1.00 54.03 79 ASP A O 1
ATOM 637 N N . THR A 1 80 ? 18.532 -4.660 3.925 1.00 53.22 80 THR A N 1
ATOM 638 C CA . THR A 1 80 ? 19.736 -4.060 4.525 1.00 53.22 80 THR A CA 1
ATOM 639 C C . THR A 1 80 ? 19.614 -2.549 4.724 1.00 53.22 80 THR A C 1
ATOM 641 O O . THR A 1 80 ? 20.009 -2.052 5.780 1.00 53.22 80 THR A O 1
ATOM 644 N N . TYR A 1 81 ? 19.000 -1.819 3.786 1.00 54.03 81 TYR A N 1
ATOM 645 C CA . TYR A 1 81 ? 18.737 -0.383 3.967 1.00 54.03 81 TYR A CA 1
ATOM 646 C C . TYR A 1 81 ? 17.692 -0.116 5.058 1.00 54.03 81 TYR A C 1
ATOM 648 O O . TYR A 1 81 ? 17.783 0.886 5.769 1.00 54.03 81 TYR A O 1
ATOM 656 N N . PHE A 1 82 ? 16.732 -1.029 5.243 1.00 50.91 82 PHE A N 1
ATOM 657 C CA . PHE A 1 82 ? 15.715 -0.890 6.285 1.00 50.91 82 PHE A CA 1
ATOM 658 C C . PHE A 1 82 ? 16.293 -1.033 7.700 1.00 50.91 82 PHE A C 1
ATOM 660 O O . PHE A 1 82 ? 15.816 -0.376 8.622 1.00 50.91 82 PHE A O 1
ATOM 667 N N . LYS A 1 83 ? 17.348 -1.841 7.878 1.00 56.22 83 LYS A N 1
ATOM 668 C CA . LYS A 1 83 ? 18.051 -1.966 9.165 1.00 56.22 83 LYS A CA 1
ATOM 669 C C . LYS A 1 83 ? 18.829 -0.706 9.538 1.00 56.22 83 LYS A C 1
ATOM 671 O O . LYS A 1 83 ? 18.717 -0.263 10.675 1.00 56.22 83 LYS A O 1
ATOM 676 N N . LEU A 1 84 ? 19.539 -0.103 8.584 1.00 53.03 84 LEU A N 1
ATOM 677 C CA . LEU A 1 84 ? 20.337 1.103 8.838 1.00 53.03 84 LEU A CA 1
ATOM 678 C C . LEU A 1 84 ? 19.461 2.307 9.213 1.00 53.03 84 LEU A C 1
ATOM 680 O O . LEU A 1 84 ? 19.792 3.040 10.137 1.00 53.03 84 LEU A O 1
ATOM 684 N N . LYS A 1 85 ? 18.292 2.461 8.576 1.00 55.81 85 LYS A N 1
ATOM 685 C CA . LYS A 1 85 ? 17.377 3.577 8.875 1.00 55.81 85 LYS A CA 1
ATOM 686 C C . LYS A 1 85 ? 16.634 3.424 10.208 1.00 55.81 85 LYS A C 1
ATOM 688 O O . LYS A 1 85 ? 16.197 4.413 10.787 1.00 55.81 85 LYS A O 1
ATOM 693 N N . LEU A 1 86 ? 16.481 2.189 10.694 1.00 60.75 86 LEU A N 1
ATOM 694 C CA . LEU A 1 86 ? 15.913 1.905 12.017 1.00 60.75 86 LEU A CA 1
ATOM 695 C C . LEU A 1 86 ? 16.925 2.153 13.140 1.00 60.75 86 LEU A C 1
ATOM 697 O O . LEU A 1 86 ? 16.530 2.543 14.233 1.00 60.75 86 LEU A O 1
ATOM 701 N N . GLU A 1 87 ? 18.209 1.931 12.862 1.00 60.44 87 GLU A N 1
ATOM 702 C CA . GLU A 1 87 ? 19.304 2.222 13.786 1.00 60.44 87 GLU A CA 1
ATOM 703 C C . GLU A 1 87 ? 19.534 3.737 13.895 1.00 60.44 87 GLU A C 1
ATOM 705 O O . GLU A 1 87 ? 19.595 4.258 15.004 1.00 60.44 87 GLU A O 1
ATOM 710 N N . GLU A 1 88 ? 19.502 4.469 12.778 1.00 63.28 88 GLU A N 1
ATOM 711 C CA . GLU A 1 88 ? 19.605 5.939 12.753 1.00 63.28 88 GLU A CA 1
ATOM 712 C C . GLU A 1 88 ? 18.449 6.624 13.510 1.00 63.28 88 GLU A C 1
ATOM 714 O O . GLU A 1 88 ? 18.684 7.468 14.371 1.00 63.28 88 GLU A O 1
ATOM 719 N N . ALA A 1 89 ? 17.204 6.169 13.312 1.00 60.72 89 ALA A N 1
ATOM 720 C CA . ALA A 1 89 ? 16.044 6.692 14.043 1.00 60.72 89 ALA A CA 1
ATOM 721 C C . ALA A 1 89 ? 16.067 6.384 15.555 1.00 60.72 89 ALA A C 1
ATOM 723 O O . ALA A 1 89 ? 15.362 7.036 16.320 1.00 60.72 89 ALA A O 1
ATOM 724 N N . SER A 1 90 ? 16.857 5.398 15.995 1.00 60.59 90 SER A N 1
ATOM 725 C CA . SER A 1 90 ? 17.000 5.074 17.421 1.00 60.59 90 SER A CA 1
ATOM 726 C C . SER A 1 90 ? 18.022 5.951 18.152 1.00 60.59 90 SER A C 1
ATOM 728 O O . SER A 1 90 ? 18.011 5.991 19.381 1.00 60.59 90 SER A O 1
ATOM 730 N N . TYR A 1 91 ? 18.876 6.678 17.424 1.00 56.88 91 TYR A N 1
ATOM 731 C CA . TYR A 1 91 ? 19.862 7.580 18.022 1.00 56.88 91 TYR A CA 1
ATOM 732 C C . TYR A 1 91 ? 19.302 8.987 18.284 1.00 56.88 91 TYR A C 1
ATOM 734 O O . TYR A 1 91 ? 19.650 9.589 19.303 1.00 56.88 91 TYR A O 1
ATOM 742 N N . ASP A 1 92 ? 18.375 9.476 17.456 1.00 53.22 92 ASP A N 1
ATOM 743 C CA . ASP A 1 92 ? 17.807 10.828 17.606 1.00 53.22 92 ASP A CA 1
ATOM 744 C C . ASP A 1 92 ? 16.846 10.968 18.800 1.00 53.22 92 ASP A C 1
ATOM 746 O O . ASP A 1 92 ? 16.723 12.046 19.376 1.00 53.22 92 ASP A O 1
ATOM 750 N N . GLU A 1 93 ? 16.233 9.877 19.272 1.00 58.62 93 GLU A N 1
ATOM 751 C CA . GLU A 1 93 ? 15.359 9.907 20.461 1.00 58.62 93 GLU A CA 1
ATOM 752 C C . GLU A 1 93 ? 16.128 10.104 21.785 1.00 58.62 93 GLU A C 1
ATOM 754 O O . GLU A 1 93 ? 15.522 10.295 22.839 1.00 58.62 93 GLU A O 1
ATOM 759 N N . SER A 1 94 ? 17.466 10.079 21.750 1.00 57.50 94 SER A N 1
ATOM 760 C CA . SER A 1 94 ? 18.311 10.225 22.943 1.00 57.50 94 SER A CA 1
ATOM 761 C C . SER A 1 94 ? 18.920 11.621 23.138 1.00 57.50 94 SER A C 1
ATOM 763 O O . SER A 1 94 ? 19.534 11.861 24.180 1.00 57.50 94 SER A O 1
ATOM 765 N N . SER A 1 95 ? 18.743 12.556 22.194 1.00 53.16 95 SER A N 1
ATOM 766 C CA . SER A 1 95 ? 19.426 13.862 22.226 1.00 53.16 95 SER A CA 1
ATOM 767 C C . SER A 1 95 ? 18.536 15.080 22.525 1.00 53.16 95 SER A C 1
ATOM 769 O O . SER A 1 95 ? 19.072 16.120 22.908 1.00 53.16 95 SER A O 1
ATOM 771 N N . GLU A 1 96 ? 17.203 14.972 22.487 1.00 52.25 96 GLU A N 1
ATOM 772 C CA . GLU A 1 96 ? 16.293 16.097 22.778 1.00 52.25 96 GLU A CA 1
ATOM 773 C C . GLU A 1 96 ? 15.530 15.927 24.102 1.00 52.25 96 GLU A C 1
ATOM 775 O O . GLU A 1 96 ? 14.321 15.725 24.157 1.00 52.25 96 GLU A O 1
ATOM 780 N N . SER A 1 97 ? 16.246 16.062 25.218 1.00 57.12 97 SER A N 1
ATOM 781 C CA . SER A 1 97 ? 15.637 16.345 26.523 1.00 57.12 97 SER A CA 1
ATOM 782 C C . SER A 1 97 ? 16.338 17.537 27.166 1.00 57.12 97 SER A C 1
ATOM 784 O O . SER A 1 97 ? 17.215 17.370 28.019 1.00 57.12 97 SER A O 1
ATOM 786 N N . LYS A 1 98 ? 15.940 18.756 26.775 1.00 46.78 98 LYS A N 1
ATOM 787 C CA . LYS A 1 98 ? 16.214 19.969 27.559 1.00 46.78 98 LYS A CA 1
ATOM 788 C C . LYS A 1 98 ? 15.236 21.113 27.233 1.00 46.78 98 LYS A C 1
ATOM 790 O O . LYS A 1 98 ? 15.380 21.711 26.180 1.00 46.78 98 LYS A O 1
ATOM 795 N N . CYS A 1 99 ? 14.323 21.374 28.187 1.00 41.72 99 CYS A N 1
ATOM 796 C CA . CYS A 1 99 ? 13.780 22.665 28.688 1.00 41.72 99 CYS A CA 1
ATOM 797 C C . CYS A 1 99 ? 13.266 23.716 27.658 1.00 41.72 99 CYS A C 1
ATOM 799 O O . CYS A 1 99 ? 13.898 23.935 26.642 1.00 41.72 99 CYS A O 1
ATOM 801 N N . THR A 1 100 ? 12.175 24.475 27.826 1.00 38.00 100 THR A N 1
ATOM 802 C CA . THR A 1 100 ? 11.490 25.077 28.994 1.00 38.00 100 THR A CA 1
ATOM 803 C C . THR A 1 100 ? 10.060 25.519 28.615 1.00 38.00 100 THR A C 1
ATOM 805 O O . THR A 1 100 ? 9.857 26.035 27.518 1.00 38.00 100 THR A O 1
ATOM 808 N N . ASP A 1 101 ? 9.125 25.344 29.547 1.00 53.16 101 ASP A N 1
ATOM 809 C CA . ASP A 1 101 ? 8.116 26.270 30.103 1.00 53.16 101 ASP A CA 1
ATOM 810 C C . ASP A 1 101 ? 7.572 27.490 29.306 1.00 53.16 101 ASP A C 1
ATOM 812 O O . ASP A 1 101 ? 8.307 28.354 28.835 1.00 53.16 101 ASP A O 1
ATOM 816 N N . ASP A 1 102 ? 6.233 27.567 29.337 1.00 50.66 102 ASP A N 1
ATOM 817 C CA . ASP A 1 102 ? 5.346 28.732 29.509 1.00 50.66 102 ASP A CA 1
ATOM 818 C C . ASP A 1 102 ? 5.275 29.867 28.466 1.00 50.66 102 ASP A C 1
ATOM 820 O O . ASP A 1 102 ? 6.106 30.768 28.426 1.00 50.66 102 ASP A O 1
ATOM 824 N N . ALA A 1 103 ? 4.131 29.947 27.768 1.00 41.78 103 ALA A N 1
ATOM 825 C CA . ALA A 1 103 ? 3.341 31.185 27.649 1.00 41.78 103 ALA A CA 1
ATOM 826 C C . ALA A 1 103 ? 1.945 30.899 27.064 1.00 41.78 103 ALA A C 1
ATOM 828 O O . ALA A 1 103 ? 1.802 30.300 25.998 1.00 41.78 103 ALA A O 1
ATOM 829 N N . GLY A 1 104 ? 0.910 31.346 27.779 1.00 48.56 104 GLY A N 1
ATOM 830 C CA . GLY A 1 104 ? -0.490 31.241 27.378 1.00 48.56 104 GLY A CA 1
ATOM 831 C C . GLY A 1 104 ? -0.849 32.118 26.177 1.00 48.56 104 GLY A C 1
ATOM 832 O O . GLY A 1 104 ? -0.245 33.163 25.940 1.00 48.56 104 GLY A O 1
ATOM 833 N N . PHE A 1 105 ? -1.881 31.708 25.439 1.00 36.03 105 PHE A N 1
ATOM 834 C CA . PHE A 1 105 ? -2.483 32.537 24.402 1.00 36.03 105 PHE A CA 1
ATOM 835 C C . PHE A 1 105 ? -4.007 32.382 24.386 1.00 36.03 105 PHE A C 1
ATOM 837 O O . PHE A 1 105 ? -4.540 31.283 24.529 1.00 36.03 105 PHE A O 1
ATOM 844 N N . ALA A 1 106 ? -4.662 33.535 24.278 1.00 41.62 106 ALA A N 1
ATOM 845 C CA . ALA A 1 106 ? -6.045 33.816 24.625 1.00 41.62 106 ALA A CA 1
ATOM 846 C C . ALA A 1 106 ? -7.093 33.321 23.612 1.00 41.62 106 ALA A C 1
ATOM 848 O O . ALA A 1 106 ? -6.831 33.164 22.419 1.00 41.62 106 ALA A O 1
ATOM 849 N N . GLU A 1 107 ? -8.308 33.145 24.136 1.00 44.72 107 GLU A N 1
ATOM 850 C CA . GLU A 1 107 ? -9.561 32.895 23.425 1.00 44.72 107 GLU A CA 1
ATOM 851 C C . GLU A 1 107 ? -10.010 34.076 22.551 1.00 44.72 107 GLU A C 1
ATOM 853 O O . GLU A 1 107 ? -10.025 35.219 22.994 1.00 44.72 107 GLU A O 1
ATOM 858 N N . THR A 1 108 ? -10.486 33.753 21.346 1.00 39.94 108 THR A N 1
ATOM 859 C CA . THR A 1 108 ? -11.573 34.408 20.582 1.00 39.94 108 THR A CA 1
ATOM 860 C C . THR A 1 108 ? -12.131 33.302 19.654 1.00 39.94 108 THR A C 1
ATOM 862 O O . THR A 1 108 ? -11.354 32.471 19.191 1.00 39.94 108 THR A O 1
ATOM 865 N N . GLY A 1 109 ? -13.415 33.089 19.358 1.00 37.66 109 GLY A N 1
ATOM 866 C CA . GLY A 1 109 ? -14.646 33.861 19.499 1.00 37.66 109 GLY A CA 1
ATOM 867 C C . GLY A 1 109 ? -15.342 33.948 18.124 1.00 37.66 109 GLY A C 1
ATOM 868 O O . GLY A 1 109 ? -14.901 34.755 17.318 1.00 37.66 109 GLY A O 1
ATOM 869 N N . LEU A 1 110 ? -16.419 33.158 17.910 1.00 39.56 110 LEU A N 1
ATOM 870 C CA . LEU A 1 110 ? -17.428 33.198 16.811 1.00 39.56 110 LEU A CA 1
ATOM 871 C C . LEU A 1 110 ? -16.932 32.934 15.358 1.00 39.56 110 LEU A C 1
ATOM 873 O O . LEU A 1 110 ? -15.775 33.159 15.042 1.00 39.56 110 LEU A O 1
ATOM 877 N N . THR A 1 111 ? -17.697 32.409 14.389 1.00 38.12 111 THR A N 1
ATOM 878 C CA . THR A 1 111 ? -19.140 32.446 14.054 1.00 38.12 111 THR A CA 1
ATOM 879 C C . THR A 1 111 ? -19.567 31.168 13.302 1.00 38.12 111 THR A C 1
ATOM 881 O O . THR A 1 111 ? -18.735 30.471 12.716 1.00 38.12 111 THR A O 1
ATOM 884 N N . ASP A 1 112 ? -20.874 30.910 13.330 1.00 49.16 112 ASP A N 1
ATOM 885 C CA . ASP A 1 112 ? -21.630 29.909 12.572 1.00 49.16 112 ASP A CA 1
ATOM 886 C C . ASP A 1 112 ? -21.732 30.278 11.080 1.00 49.16 112 ASP A C 1
ATOM 888 O O . ASP A 1 112 ? -21.941 31.448 10.768 1.00 49.16 112 ASP A O 1
ATOM 892 N N . ASP A 1 113 ? -21.638 29.301 10.167 1.00 45.16 113 ASP A N 1
ATOM 893 C CA . ASP A 1 113 ? -22.141 29.458 8.792 1.00 45.16 113 ASP A CA 1
ATOM 894 C C . ASP A 1 113 ? -22.475 28.108 8.123 1.00 45.16 113 ASP A C 1
ATOM 896 O O . ASP A 1 113 ? -21.993 27.039 8.511 1.00 45.16 113 ASP A O 1
ATOM 900 N N . GLU A 1 114 ? -23.367 28.192 7.146 1.00 41.22 114 GLU A N 1
ATOM 901 C CA . GLU A 1 114 ? -24.436 27.264 6.815 1.00 41.22 114 GLU A CA 1
ATOM 902 C C . GLU A 1 114 ? -24.098 26.059 5.911 1.00 41.22 114 GLU A C 1
ATOM 904 O O . GLU A 1 114 ? -23.246 26.072 5.027 1.00 41.22 114 GLU A O 1
ATOM 909 N N . GLY A 1 115 ? -24.892 25.004 6.127 1.00 45.78 115 GLY A N 1
ATOM 910 C CA . GLY A 1 115 ? -25.597 24.210 5.115 1.00 45.78 115 GLY A CA 1
ATOM 911 C C . GLY A 1 115 ? -25.028 24.077 3.698 1.00 45.78 115 GLY A C 1
ATOM 912 O O . GLY A 1 115 ? -25.382 24.838 2.804 1.00 45.78 115 GLY A O 1
ATOM 913 N N . LEU A 1 116 ? -24.359 22.952 3.429 1.00 38.34 116 LEU A N 1
ATOM 914 C CA . LEU A 1 116 ? -24.207 22.411 2.075 1.00 38.34 116 LEU A CA 1
ATOM 915 C C . LEU A 1 116 ? -24.719 20.967 2.022 1.00 38.34 116 LEU A C 1
ATOM 917 O O . LEU A 1 116 ? -24.063 20.023 2.461 1.00 38.34 116 LEU A O 1
ATOM 921 N N . LYS A 1 117 ? -25.929 20.811 1.473 1.00 44.19 117 LYS A N 1
ATOM 922 C CA . LYS A 1 117 ? -26.456 19.539 0.970 1.00 44.19 117 LYS A CA 1
ATOM 923 C C . LYS A 1 117 ? -25.812 19.288 -0.392 1.00 44.19 117 LYS A C 1
ATOM 925 O O . LYS A 1 117 ? -26.117 20.012 -1.335 1.00 44.19 117 LYS A O 1
ATOM 930 N N . SER A 1 118 ? -24.946 18.284 -0.501 1.00 40.94 118 SER A N 1
ATOM 931 C CA . SER A 1 118 ? -24.506 17.765 -1.796 1.00 40.94 118 SER A CA 1
ATOM 932 C C . SER A 1 118 ? -25.092 16.377 -2.043 1.00 40.94 118 SER A C 1
ATOM 934 O O . SER A 1 118 ? -25.010 15.452 -1.235 1.00 40.94 118 SER A O 1
ATOM 936 N N . GLU A 1 119 ? -25.767 16.317 -3.178 1.00 44.50 119 GLU A N 1
ATOM 937 C CA . GLU A 1 119 ? -26.479 15.214 -3.794 1.00 44.50 119 GLU A CA 1
ATOM 938 C C . GLU A 1 119 ? -25.461 14.192 -4.329 1.00 44.50 119 GLU A C 1
ATOM 940 O O . GLU A 1 119 ? -24.523 14.543 -5.044 1.00 44.50 119 GLU A O 1
ATOM 945 N N . PHE A 1 120 ? -25.587 12.931 -3.908 1.00 34.72 120 PHE A N 1
ATOM 946 C CA . PHE A 1 120 ? -24.620 11.872 -4.200 1.00 34.72 120 PHE A CA 1
ATOM 947 C C . PHE A 1 120 ? -25.012 11.133 -5.486 1.00 34.72 120 PHE A C 1
ATOM 949 O O . PHE A 1 120 ? -25.948 10.332 -5.489 1.00 34.72 120 PHE A O 1
ATOM 956 N N . VAL A 1 121 ? -24.279 11.405 -6.568 1.00 41.38 121 VAL A N 1
ATOM 957 C CA . VAL A 1 121 ? -24.325 10.666 -7.838 1.00 41.38 121 VAL A CA 1
ATOM 958 C C . VAL A 1 121 ? -23.555 9.352 -7.672 1.00 41.38 121 VAL A C 1
ATOM 960 O O . VAL A 1 121 ? -22.381 9.351 -7.300 1.00 41.38 121 VAL A O 1
ATOM 963 N N . LYS A 1 122 ? -24.244 8.231 -7.901 1.00 41.31 122 LYS A N 1
ATOM 964 C CA . LYS A 1 122 ? -23.698 6.870 -7.896 1.00 41.31 122 LYS A CA 1
ATOM 965 C C . LYS A 1 122 ? -23.319 6.492 -9.326 1.00 41.31 122 LYS A C 1
ATOM 967 O O . LYS A 1 122 ? -24.185 5.984 -10.018 1.00 41.31 122 LYS A O 1
ATOM 972 N N . ASP A 1 123 ? -22.071 6.696 -9.733 1.00 43.44 123 ASP A N 1
ATOM 973 C CA . ASP A 1 123 ? -21.574 6.155 -11.004 1.00 43.44 123 ASP A CA 1
ATOM 974 C C . ASP A 1 123 ? -20.199 5.483 -10.821 1.00 43.44 123 ASP A C 1
ATOM 976 O O . ASP A 1 123 ? -19.260 6.065 -10.270 1.00 43.44 123 ASP A O 1
ATOM 980 N N . ASP A 1 124 ? -20.155 4.228 -11.275 1.00 44.94 124 ASP A N 1
ATOM 981 C CA . ASP A 1 124 ? -19.027 3.447 -11.794 1.00 44.94 124 ASP A CA 1
ATOM 982 C C . ASP A 1 124 ? -17.803 3.182 -10.893 1.00 44.94 124 ASP A C 1
ATOM 984 O O . ASP A 1 124 ? -16.714 3.729 -11.084 1.00 44.94 124 ASP A O 1
ATOM 988 N N . LEU A 1 125 ? -17.941 2.215 -9.972 1.00 44.50 125 LEU A N 1
ATOM 989 C CA . LEU A 1 125 ? -16.797 1.420 -9.505 1.00 44.50 125 LEU A CA 1
ATOM 990 C C . LEU A 1 125 ? -16.630 0.164 -10.387 1.00 44.50 125 LEU A C 1
ATOM 992 O O . LEU A 1 125 ? -17.619 -0.518 -10.647 1.00 44.50 125 LEU A O 1
ATOM 996 N N . PRO A 1 126 ? -15.400 -0.190 -10.800 1.00 39.16 126 PRO A N 1
ATOM 997 C CA . PRO A 1 126 ? -15.134 -1.418 -11.542 1.00 39.16 126 PRO A CA 1
ATOM 998 C C . PRO A 1 126 ? -15.294 -2.657 -10.646 1.00 39.16 126 PRO A C 1
ATOM 1000 O O . PRO A 1 126 ? -14.593 -2.823 -9.642 1.00 39.16 126 PRO A O 1
ATOM 1003 N N . ASP A 1 127 ? -16.224 -3.529 -11.030 1.00 37.81 127 ASP A N 1
ATOM 1004 C CA . ASP A 1 127 ? -16.428 -4.860 -10.462 1.00 37.81 127 ASP A CA 1
ATOM 1005 C C . ASP A 1 127 ? -15.374 -5.828 -11.003 1.00 37.81 127 ASP A C 1
ATOM 1007 O O . ASP A 1 127 ? -15.569 -6.450 -12.038 1.00 37.81 127 ASP A O 1
ATOM 1011 N N . GLU A 1 128 ? -14.255 -5.988 -10.301 1.00 44.78 128 GLU A N 1
ATOM 1012 C CA . GLU A 1 128 ? -13.421 -7.185 -10.430 1.00 44.78 128 GLU A CA 1
ATOM 1013 C C . GLU A 1 128 ? -12.538 -7.344 -9.181 1.00 44.78 128 GLU A C 1
ATOM 1015 O O . GLU A 1 128 ? -12.190 -6.360 -8.533 1.00 44.78 128 GLU A O 1
ATOM 1020 N N . PHE A 1 129 ? -12.193 -8.592 -8.849 1.00 37.97 129 PHE A N 1
ATOM 1021 C CA . PHE A 1 129 ? -11.521 -9.095 -7.633 1.00 37.97 129 PHE A CA 1
ATOM 1022 C C . PHE A 1 129 ? -12.433 -9.604 -6.503 1.00 37.97 129 PHE A C 1
ATOM 1024 O O . PHE A 1 129 ? -12.588 -9.003 -5.440 1.00 37.97 129 PHE A O 1
ATOM 1031 N N . SER A 1 130 ? -12.957 -10.810 -6.740 1.00 37.38 130 SER A N 1
ATOM 1032 C CA . SER A 1 130 ? -13.226 -11.823 -5.716 1.00 37.38 130 SER A CA 1
ATOM 1033 C C . SER A 1 130 ? -12.020 -12.771 -5.638 1.00 37.38 130 SER A C 1
ATOM 1035 O O . SER A 1 130 ? -11.558 -13.252 -6.672 1.00 37.38 130 SER A O 1
ATOM 1037 N N . SER A 1 131 ? -11.514 -13.059 -4.439 1.00 47.12 131 SER A N 1
ATOM 1038 C CA . SER A 1 131 ? -10.739 -14.282 -4.192 1.00 47.12 131 SER A CA 1
ATOM 1039 C C . SER A 1 131 ? -10.928 -14.732 -2.746 1.00 47.12 131 SER A C 1
ATOM 1041 O O . SER A 1 131 ? -10.761 -13.948 -1.812 1.00 47.12 131 SER A O 1
ATOM 1043 N N . GLU A 1 132 ? -11.294 -15.997 -2.593 1.00 44.34 132 GLU A N 1
ATOM 1044 C CA . GLU A 1 132 ? -12.112 -16.554 -1.512 1.00 44.34 132 GLU A CA 1
ATOM 1045 C C . GLU A 1 132 ? -11.308 -17.317 -0.434 1.00 44.34 132 GLU A C 1
ATOM 1047 O O . GLU A 1 132 ? -11.882 -18.093 0.322 1.00 44.34 132 GLU A O 1
ATOM 1052 N N . ASP A 1 133 ? -9.993 -17.090 -0.302 1.00 45.88 133 ASP A N 1
ATOM 1053 C CA . ASP A 1 133 ? -9.102 -18.097 0.317 1.00 45.88 133 ASP A CA 1
ATOM 1054 C C . ASP A 1 133 ? -8.437 -17.768 1.678 1.00 45.88 133 ASP A C 1
ATOM 1056 O O . ASP A 1 133 ? -7.698 -18.595 2.211 1.00 45.88 133 ASP A O 1
ATOM 1060 N N . ASP A 1 134 ? -8.700 -16.633 2.337 1.00 45.53 134 ASP A N 1
ATOM 1061 C CA . ASP A 1 134 ? -7.851 -16.204 3.477 1.00 45.53 134 ASP A CA 1
ATOM 1062 C C . ASP A 1 134 ? -8.322 -16.591 4.907 1.00 45.53 134 ASP A C 1
ATOM 1064 O O . ASP A 1 134 ? -7.731 -16.163 5.903 1.00 45.53 134 ASP A O 1
ATOM 1068 N N . LYS A 1 135 ? -9.333 -17.455 5.083 1.00 44.44 135 LYS A N 1
ATOM 1069 C CA . LYS A 1 135 ? -9.957 -17.693 6.413 1.00 44.44 135 LYS A CA 1
ATOM 1070 C C . LYS A 1 135 ? -9.227 -18.633 7.397 1.00 44.44 135 LYS A C 1
ATOM 1072 O O . LYS A 1 135 ? -9.710 -18.814 8.511 1.00 44.44 135 LYS A O 1
ATOM 1077 N N . ALA A 1 136 ? -8.064 -19.207 7.081 1.00 38.91 136 ALA A N 1
ATOM 1078 C CA . ALA A 1 136 ? -7.508 -20.306 7.896 1.00 38.91 136 ALA A CA 1
ATOM 1079 C C . ALA A 1 136 ? -6.370 -19.960 8.890 1.00 38.91 136 ALA A C 1
ATOM 1081 O O . ALA A 1 136 ? -5.857 -20.872 9.539 1.00 38.91 136 ALA A O 1
ATOM 1082 N N . ARG A 1 137 ? -5.922 -18.698 9.045 1.00 41.53 137 ARG A N 1
ATOM 1083 C CA . ARG A 1 137 ? -4.605 -18.432 9.688 1.00 41.53 137 ARG A CA 1
ATOM 1084 C C . ARG A 1 137 ? -4.566 -17.629 10.999 1.00 41.53 137 ARG A C 1
ATOM 1086 O O . ARG A 1 137 ? -3.480 -17.520 11.565 1.00 41.53 137 ARG A O 1
ATOM 1093 N N . ASN A 1 138 ? -5.676 -17.107 11.533 1.00 44.56 138 ASN A N 1
ATOM 1094 C CA . ASN A 1 138 ? -5.601 -16.063 12.580 1.00 44.56 138 ASN A CA 1
ATOM 1095 C C . ASN A 1 138 ? -5.982 -16.462 14.027 1.00 44.56 138 ASN A C 1
ATOM 1097 O O . ASN A 1 138 ? -6.146 -15.590 14.872 1.00 44.56 138 ASN A O 1
ATOM 1101 N N . GLN A 1 139 ? -6.073 -17.754 14.368 1.00 41.97 139 GLN A N 1
ATOM 1102 C CA . GLN A 1 139 ? -6.537 -18.178 15.707 1.00 41.97 139 GLN A CA 1
ATOM 1103 C C . GLN A 1 139 ? -5.426 -18.380 16.766 1.00 41.97 139 GLN A C 1
ATOM 1105 O O . GLN A 1 139 ? -5.726 -18.715 17.905 1.00 41.97 139 GLN A O 1
ATOM 1110 N N . LYS A 1 140 ? -4.135 -18.177 16.448 1.00 38.91 140 LYS A N 1
ATOM 1111 C CA . LYS A 1 140 ? -3.023 -18.597 17.339 1.00 38.91 140 LYS A CA 1
ATOM 1112 C C . LYS A 1 140 ? -2.276 -17.480 18.096 1.00 38.91 140 LYS A C 1
ATOM 1114 O O . LYS A 1 140 ? -1.358 -17.795 18.841 1.00 38.91 140 LYS A O 1
ATOM 1119 N N . ASN A 1 141 ? -2.645 -16.202 17.946 1.00 44.06 141 ASN A N 1
ATOM 1120 C CA . ASN A 1 141 ? -1.817 -15.076 18.429 1.00 44.06 141 ASN A CA 1
ATOM 1121 C C . ASN A 1 141 ? -2.452 -14.153 19.495 1.00 44.06 141 ASN A C 1
ATOM 1123 O O . ASN A 1 141 ? -1.855 -13.127 19.816 1.00 44.06 141 ASN A O 1
ATOM 1127 N N . SER A 1 142 ? -3.618 -14.466 20.073 1.00 47.09 142 SER A N 1
ATOM 1128 C CA . SER A 1 142 ? -4.357 -13.503 20.917 1.00 47.09 142 SER A CA 1
ATOM 1129 C C . SER A 1 142 ? -4.112 -13.559 22.436 1.00 47.09 142 SER A C 1
ATOM 1131 O O . SER A 1 142 ? -4.702 -12.754 23.148 1.00 47.09 142 SER A O 1
ATOM 1133 N N . GLU A 1 143 ? -3.242 -14.423 22.973 1.00 39.03 143 GLU A N 1
ATOM 1134 C CA . GLU A 1 143 ? -3.123 -14.599 24.442 1.00 39.03 143 GLU A CA 1
ATOM 1135 C C . GLU A 1 143 ? -1.930 -13.897 25.127 1.00 39.03 143 GLU A C 1
ATOM 1137 O O . GLU A 1 143 ? -1.784 -13.990 26.342 1.00 39.03 143 GLU A O 1
ATOM 1142 N N . ALA A 1 144 ? -1.087 -13.139 24.414 1.00 39.50 144 ALA A N 1
ATOM 1143 C CA . ALA A 1 144 ? 0.178 -12.638 24.985 1.00 39.50 144 ALA A CA 1
ATOM 1144 C C . ALA A 1 144 ? 0.259 -11.127 25.305 1.00 39.50 144 ALA A C 1
ATOM 1146 O O . ALA A 1 144 ? 1.333 -10.654 25.670 1.00 39.50 144 ALA A O 1
ATOM 1147 N N . ALA A 1 145 ? -0.817 -10.339 25.196 1.00 42.59 145 ALA A N 1
ATOM 1148 C CA . ALA A 1 145 ? -0.709 -8.876 25.308 1.00 42.59 145 ALA A CA 1
ATOM 1149 C C . ALA A 1 145 ? -1.773 -8.230 26.211 1.00 42.59 145 ALA A C 1
ATOM 1151 O O . ALA A 1 145 ? -2.568 -7.411 25.765 1.00 42.59 145 ALA A O 1
ATOM 1152 N N . ILE A 1 146 ? -1.749 -8.548 27.510 1.00 46.56 146 ILE A N 1
ATOM 1153 C CA . ILE A 1 146 ? -2.434 -7.753 28.542 1.00 46.56 146 ILE A CA 1
ATOM 1154 C C . ILE A 1 146 ? -1.447 -7.458 29.674 1.00 46.56 146 ILE A C 1
ATOM 1156 O O . ILE A 1 146 ? -1.270 -8.273 30.576 1.00 46.56 146 ILE A O 1
ATOM 1160 N N . LYS A 1 147 ? -0.790 -6.290 29.599 1.00 44.81 147 LYS A N 1
ATOM 1161 C CA . LYS A 1 147 ? -0.377 -5.422 30.727 1.00 44.81 147 LYS A CA 1
ATOM 1162 C C . LYS A 1 147 ? 0.540 -4.296 30.228 1.00 44.81 147 LYS A C 1
ATOM 1164 O O . LYS A 1 147 ? 1.731 -4.528 30.042 1.00 44.81 147 LYS A O 1
ATOM 1169 N N . LYS A 1 148 ? 0.001 -3.075 30.090 1.00 40.94 148 LYS A N 1
ATOM 1170 C CA . LYS A 1 148 ? 0.603 -1.818 30.599 1.00 40.94 148 LYS A CA 1
ATOM 1171 C C . LYS A 1 148 ? -0.239 -0.574 30.249 1.00 40.94 148 LYS A C 1
ATOM 1173 O O . LYS A 1 148 ? -0.372 -0.213 29.092 1.00 40.94 148 LYS A O 1
ATOM 1178 N N . HIS A 1 149 ? -0.773 0.022 31.317 1.00 40.03 149 HIS A N 1
ATOM 1179 C CA . HIS A 1 149 ? -0.907 1.445 31.667 1.00 40.03 149 HIS A CA 1
ATOM 1180 C C . HIS A 1 149 ? -1.217 2.543 30.624 1.00 40.03 149 HIS A C 1
ATOM 1182 O O . HIS A 1 149 ? -0.396 2.882 29.781 1.00 40.03 149 HIS A O 1
ATOM 1188 N N . HIS A 1 150 ? -2.374 3.179 30.862 1.00 41.97 150 HIS A N 1
ATOM 1189 C CA . HIS A 1 150 ? -2.644 4.624 31.014 1.00 41.97 150 HIS A CA 1
ATOM 1190 C C . HIS A 1 150 ? -1.462 5.603 30.866 1.00 41.97 150 HIS A C 1
ATOM 1192 O O . HIS A 1 150 ? -0.553 5.568 31.693 1.00 41.97 150 HIS A O 1
ATOM 1198 N N . THR A 1 151 ? -1.611 6.579 29.961 1.00 36.72 151 THR A N 1
ATOM 1199 C CA . THR A 1 151 ? -1.570 8.027 30.261 1.00 36.72 151 THR A CA 1
ATOM 1200 C C . THR A 1 151 ? -2.344 8.816 29.195 1.00 36.72 151 THR A C 1
ATOM 1202 O O . THR A 1 151 ? -2.269 8.530 28.001 1.00 36.72 151 THR A O 1
ATOM 1205 N N . ASP A 1 152 ? -3.121 9.788 29.672 1.00 47.31 152 ASP A N 1
ATOM 1206 C CA . ASP A 1 152 ? -3.936 10.742 28.915 1.00 47.31 152 ASP A CA 1
ATOM 1207 C C . ASP A 1 152 ? -3.137 11.966 28.423 1.00 47.31 152 ASP A C 1
ATOM 1209 O O . ASP A 1 152 ? -2.052 12.252 28.925 1.00 47.31 152 ASP A O 1
ATOM 1213 N N . ARG A 1 153 ? -3.800 12.745 27.547 1.00 40.91 153 ARG A N 1
ATOM 1214 C CA . ARG A 1 153 ? -3.531 14.124 27.065 1.00 40.91 153 ARG A CA 1
ATOM 1215 C C . ARG A 1 153 ? -2.597 14.294 25.860 1.00 40.91 153 ARG A C 1
ATOM 1217 O O . ARG A 1 153 ? -1.384 14.300 25.989 1.00 40.91 153 ARG A O 1
ATOM 1224 N N . HIS A 1 154 ? -3.198 14.569 24.697 1.00 36.25 154 HIS A N 1
ATOM 1225 C CA . HIS A 1 154 ? -3.163 15.883 24.023 1.00 36.25 154 HIS A CA 1
ATOM 1226 C C . HIS A 1 154 ? -3.821 15.770 22.635 1.00 36.25 154 HIS A C 1
ATOM 1228 O O . HIS A 1 154 ? -3.238 15.246 21.689 1.00 36.25 154 HIS A O 1
ATOM 1234 N N . GLY A 1 155 ? -5.051 16.274 22.509 1.00 41.91 155 GLY A N 1
ATOM 1235 C CA . GLY A 1 155 ? -5.715 16.482 21.223 1.00 41.91 155 GLY A CA 1
ATOM 1236 C C . GLY A 1 155 ? -5.263 17.807 20.617 1.00 41.91 155 GLY A C 1
ATOM 1237 O O . GLY A 1 155 ? -5.844 18.850 20.908 1.00 41.91 155 GLY A O 1
ATOM 1238 N N . ALA A 1 156 ? -4.208 17.780 19.805 1.00 38.50 156 ALA A N 1
ATOM 1239 C CA . ALA A 1 156 ? -3.790 18.928 19.009 1.00 38.50 156 ALA A CA 1
ATOM 1240 C 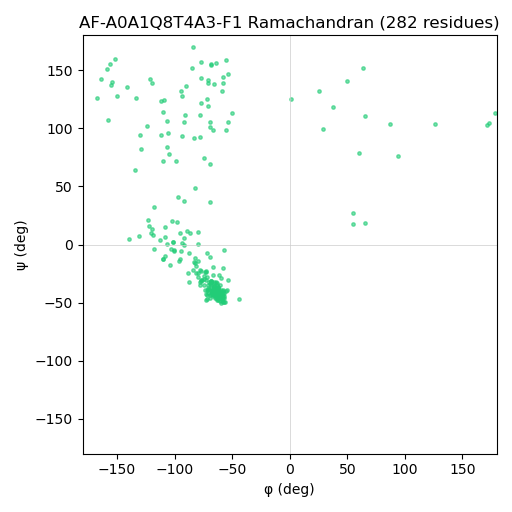C . ALA A 1 156 ? -4.418 18.846 17.608 1.00 38.50 156 ALA A C 1
ATOM 1242 O O . ALA A 1 156 ? -4.306 17.834 16.917 1.00 38.50 156 ALA A O 1
ATOM 1243 N N . LYS A 1 157 ? -5.084 19.931 17.197 1.00 51.56 157 LYS A N 1
ATOM 1244 C CA . LYS A 1 157 ? -5.656 20.148 15.860 1.00 51.56 157 LYS A CA 1
ATOM 1245 C C . LYS A 1 157 ? -4.580 19.979 14.774 1.00 51.56 157 LYS A C 1
ATOM 1247 O O . LYS A 1 157 ? -3.866 20.928 14.458 1.00 51.56 157 LYS A O 1
ATOM 1252 N N . TYR A 1 158 ? -4.519 18.811 14.136 1.00 40.56 158 TYR A N 1
ATOM 1253 C CA . TYR A 1 158 ? -3.784 18.599 12.884 1.00 40.56 158 TYR A CA 1
ATOM 1254 C C . TYR A 1 158 ? -4.558 19.225 11.712 1.00 40.56 158 TYR A C 1
ATOM 1256 O O . TYR A 1 158 ? -5.179 18.546 10.905 1.00 40.56 158 TYR A O 1
ATOM 1264 N N . ARG A 1 159 ? -4.531 20.556 11.610 1.00 43.66 159 ARG A N 1
ATOM 1265 C CA . ARG A 1 159 ? -4.765 21.259 10.339 1.00 43.66 159 ARG A CA 1
ATOM 1266 C C . ARG A 1 159 ? -3.411 21.761 9.846 1.00 43.66 159 ARG A C 1
ATOM 1268 O O . ARG A 1 159 ? -3.081 22.934 10.017 1.00 43.66 159 ARG A O 1
ATOM 1275 N N . SER A 1 160 ? -2.599 20.873 9.265 1.00 37.78 160 SER A N 1
ATOM 1276 C CA . SER A 1 160 ? -1.388 21.301 8.562 1.00 37.78 160 SER A CA 1
ATOM 1277 C C . SER A 1 160 ? -1.803 22.032 7.289 1.00 37.78 160 SER A C 1
ATOM 1279 O O . SER A 1 160 ? -2.161 21.424 6.283 1.00 37.78 160 SER A O 1
ATOM 1281 N N . ARG A 1 161 ? -1.757 23.363 7.342 1.00 39.53 161 ARG A N 1
ATOM 1282 C CA . ARG A 1 161 ? -1.778 24.235 6.166 1.00 39.53 161 ARG A CA 1
ATOM 1283 C C . ARG A 1 161 ? -0.459 24.081 5.401 1.00 39.53 161 ARG A C 1
ATOM 1285 O O . ARG A 1 161 ? 0.352 24.994 5.378 1.00 39.53 161 ARG A O 1
ATOM 1292 N N . PHE A 1 162 ? -0.250 22.929 4.776 1.00 39.72 162 PHE A N 1
ATOM 1293 C CA . PHE A 1 162 ? 0.666 22.798 3.647 1.00 39.72 162 PHE A CA 1
ATOM 1294 C C . PHE A 1 162 ? -0.206 22.849 2.390 1.00 39.72 162 PHE A C 1
ATOM 1296 O O . PHE A 1 162 ? -0.490 21.841 1.754 1.00 39.72 162 PHE A O 1
ATOM 1303 N N . ARG A 1 163 ? -0.736 24.042 2.079 1.00 42.78 163 ARG A N 1
ATOM 1304 C CA . ARG A 1 163 ? -1.247 24.287 0.728 1.00 42.78 163 ARG A CA 1
ATOM 1305 C C . ARG A 1 163 ? -0.008 24.317 -0.155 1.00 42.78 163 ARG A C 1
ATOM 1307 O O . ARG A 1 163 ? 0.763 25.269 -0.069 1.00 42.78 163 ARG A O 1
ATOM 1314 N N . LEU A 1 164 ? 0.207 23.258 -0.932 1.00 42.53 164 LEU A N 1
ATOM 1315 C CA . LEU A 1 164 ? 1.122 23.311 -2.064 1.00 42.53 164 LEU A CA 1
ATOM 1316 C C . LEU A 1 164 ? 0.730 24.541 -2.885 1.00 42.53 164 LEU A C 1
ATOM 1318 O O . LEU A 1 164 ? -0.387 24.628 -3.394 1.00 42.53 164 LEU A O 1
ATOM 1322 N N . SER A 1 165 ? 1.621 25.530 -2.920 1.00 40.88 165 SER A N 1
ATOM 1323 C CA . SER A 1 165 ? 1.486 26.664 -3.820 1.00 40.88 165 SER A CA 1
ATOM 1324 C C . SER A 1 165 ? 1.664 26.090 -5.218 1.00 40.88 165 SER A C 1
ATOM 1326 O O . SER A 1 165 ? 2.782 25.774 -5.627 1.00 40.88 165 SER A O 1
ATOM 1328 N N . TYR A 1 166 ? 0.550 25.838 -5.901 1.00 44.81 166 TYR A N 1
ATOM 1329 C CA . TYR A 1 166 ? 0.574 25.503 -7.314 1.00 44.81 166 TYR A CA 1
ATOM 1330 C C . TYR A 1 166 ? 1.231 26.680 -8.049 1.00 44.81 166 TYR A C 1
ATOM 1332 O O . TYR A 1 166 ? 0.899 27.825 -7.736 1.00 44.81 166 TYR A O 1
ATOM 1340 N N . PRO A 1 167 ? 2.197 26.437 -8.951 1.00 46.06 167 PRO A N 1
ATOM 1341 C CA . PRO A 1 167 ? 2.731 27.505 -9.783 1.00 46.06 167 PRO A CA 1
ATOM 1342 C C . PRO A 1 167 ? 1.584 28.144 -10.575 1.00 46.06 167 PRO A C 1
ATOM 1344 O O . PRO A 1 167 ? 0.674 27.445 -11.031 1.00 46.06 167 PRO A O 1
ATOM 1347 N N . ASP A 1 168 ? 1.621 29.472 -10.666 1.00 45.53 168 ASP A N 1
ATOM 1348 C CA . ASP A 1 168 ? 0.632 30.290 -11.360 1.00 45.53 168 ASP A CA 1
ATOM 1349 C C . ASP A 1 168 ? 0.463 29.845 -12.824 1.00 45.53 168 ASP A C 1
ATOM 1351 O O . ASP A 1 168 ? 1.318 29.180 -13.405 1.00 45.53 168 ASP A O 1
ATOM 1355 N N . ALA A 1 169 ? -0.674 30.191 -13.430 1.00 50.78 169 ALA A N 1
ATOM 1356 C CA . ALA A 1 169 ? -1.083 29.788 -14.780 1.00 50.78 169 ALA A CA 1
ATOM 1357 C C . ALA A 1 169 ? -0.250 30.430 -15.920 1.00 50.78 169 ALA A C 1
ATOM 1359 O O . ALA A 1 169 ? -0.788 30.759 -16.978 1.00 50.78 169 ALA A O 1
ATOM 1360 N N . ASP A 1 170 ? 1.055 30.622 -15.731 1.00 50.59 170 ASP A N 1
ATOM 1361 C CA . ASP A 1 170 ? 1.979 31.270 -16.662 1.00 50.59 170 ASP A CA 1
ATOM 1362 C C . ASP A 1 170 ? 2.675 30.279 -17.619 1.00 50.59 170 ASP A C 1
ATOM 1364 O O . ASP A 1 170 ? 3.829 30.440 -17.992 1.00 50.59 170 ASP A O 1
ATOM 1368 N N . GLY A 1 171 ? 1.956 29.252 -18.078 1.00 50.38 171 GLY A N 1
ATOM 1369 C CA . GLY A 1 171 ? 2.134 28.679 -19.421 1.00 50.38 171 GLY A CA 1
ATOM 1370 C C . GLY A 1 171 ? 3.521 28.192 -19.883 1.00 50.38 171 GLY A C 1
ATOM 1371 O O . GLY A 1 171 ? 3.685 28.013 -21.089 1.00 50.38 171 GLY A O 1
ATOM 1372 N N . SER A 1 172 ? 4.509 27.935 -19.014 1.00 49.16 172 SER A N 1
ATOM 1373 C CA . SER A 1 172 ? 5.803 27.352 -19.429 1.00 49.16 172 SER A CA 1
ATOM 1374 C C . SER A 1 172 ? 5.917 25.868 -19.027 1.00 49.16 172 SER A C 1
ATOM 1376 O O . SER A 1 172 ? 6.216 25.490 -17.896 1.00 49.16 172 SER A O 1
ATOM 1378 N N . SER A 1 173 ? 5.597 24.985 -19.980 1.00 51.59 173 SER A N 1
ATOM 1379 C CA . SER A 1 173 ? 5.128 23.607 -19.758 1.00 51.59 173 SER A CA 1
ATOM 1380 C C . SER A 1 173 ? 6.178 22.485 -19.848 1.00 51.59 173 SER A C 1
ATOM 1382 O O . SER A 1 173 ? 5.877 21.402 -20.345 1.00 51.59 173 SER A O 1
ATOM 1384 N N . THR A 1 174 ? 7.397 22.658 -19.329 1.00 47.06 174 THR A N 1
ATOM 1385 C CA . THR A 1 174 ? 8.401 21.560 -19.324 1.00 47.06 174 THR A CA 1
ATOM 1386 C C . THR A 1 174 ? 8.886 21.116 -17.938 1.00 47.06 174 THR A C 1
ATOM 1388 O O . THR A 1 174 ? 9.825 20.333 -17.834 1.00 47.06 174 THR A O 1
ATOM 1391 N N . ARG A 1 175 ? 8.207 21.525 -16.856 1.00 46.97 175 ARG A N 1
ATOM 1392 C CA . ARG A 1 175 ? 8.514 21.118 -15.461 1.00 46.97 175 ARG A CA 1
ATOM 1393 C C . ARG A 1 175 ? 7.355 20.441 -14.702 1.00 46.97 175 ARG A C 1
ATOM 1395 O O . ARG A 1 175 ? 7.399 20.335 -13.484 1.00 46.97 175 ARG A O 1
ATOM 1402 N N . GLY A 1 176 ? 6.317 19.975 -15.402 1.00 51.16 176 GLY A N 1
ATOM 1403 C CA . GLY A 1 176 ? 5.062 19.507 -14.786 1.00 51.16 176 GLY A CA 1
ATOM 1404 C C . GLY A 1 176 ? 5.038 18.070 -14.241 1.00 51.16 176 GLY A C 1
ATOM 1405 O O . GLY A 1 176 ? 4.100 17.717 -13.531 1.00 51.16 176 GLY A O 1
ATOM 1406 N N . THR A 1 177 ? 6.031 17.226 -14.538 1.00 52.66 177 THR A N 1
ATOM 1407 C CA . THR A 1 177 ? 6.016 15.803 -14.134 1.00 52.66 177 THR A CA 1
ATOM 1408 C C . THR A 1 177 ? 6.622 15.551 -12.755 1.00 52.66 177 THR A C 1
ATOM 1410 O O . THR A 1 177 ? 6.233 14.598 -12.086 1.00 52.66 177 THR A O 1
ATOM 1413 N N . SER A 1 178 ? 7.507 16.424 -12.262 1.00 56.53 178 SER A N 1
ATOM 1414 C CA . SER A 1 178 ? 8.208 16.204 -10.986 1.00 56.53 178 SER A CA 1
ATOM 1415 C C . SER A 1 178 ? 7.308 16.289 -9.749 1.00 56.53 178 SER A C 1
ATOM 1417 O O . SER A 1 178 ? 7.737 15.915 -8.661 1.00 56.53 178 SER A O 1
ATOM 1419 N N . ASN A 1 179 ? 6.062 16.751 -9.899 1.00 81.19 179 ASN A N 1
ATOM 1420 C CA . ASN A 1 179 ? 5.155 16.970 -8.772 1.00 81.19 179 ASN A CA 1
ATOM 1421 C C . ASN A 1 179 ? 4.000 15.955 -8.694 1.00 81.19 179 ASN A C 1
ATOM 1423 O O . ASN A 1 179 ? 3.323 15.919 -7.669 1.00 81.19 179 ASN A O 1
ATOM 1427 N N . SER A 1 180 ? 3.776 15.105 -9.708 1.00 89.88 180 SER A N 1
ATOM 1428 C CA . SER A 1 180 ? 2.664 14.135 -9.690 1.00 89.88 180 SER A CA 1
ATOM 1429 C C . SER A 1 180 ? 2.892 13.030 -8.651 1.00 89.88 180 SER A C 1
ATOM 1431 O O . SER A 1 180 ? 2.020 12.754 -7.828 1.00 89.88 180 SER A O 1
ATOM 1433 N N . VAL A 1 181 ? 4.103 12.464 -8.614 1.00 91.50 181 VAL A N 1
ATOM 1434 C CA . VAL A 1 181 ? 4.518 11.476 -7.603 1.00 91.50 181 VAL A CA 1
ATOM 1435 C C . VAL A 1 181 ? 4.442 12.072 -6.196 1.00 91.50 181 VAL A C 1
ATOM 1437 O O . VAL A 1 181 ? 3.901 11.445 -5.286 1.00 91.50 181 VAL A O 1
ATOM 1440 N N . GLY A 1 182 ? 4.928 13.306 -6.024 1.00 90.38 182 GLY A N 1
ATOM 1441 C CA . GLY A 1 182 ? 4.863 14.024 -4.750 1.00 90.38 182 GLY A CA 1
ATOM 1442 C C . GLY A 1 182 ? 3.427 14.203 -4.252 1.00 90.38 182 GLY A C 1
ATOM 1443 O O . GLY A 1 182 ? 3.144 13.897 -3.095 1.00 90.38 182 GLY A O 1
ATOM 1444 N N . ALA A 1 183 ? 2.507 14.607 -5.133 1.00 90.56 183 ALA A N 1
ATOM 1445 C CA . ALA A 1 183 ? 1.090 14.765 -4.803 1.00 90.56 183 ALA A CA 1
ATOM 1446 C C . ALA A 1 183 ? 0.431 13.443 -4.365 1.00 90.56 183 ALA A C 1
ATOM 1448 O O . ALA A 1 183 ? -0.326 13.418 -3.389 1.00 90.56 183 ALA A O 1
ATOM 1449 N N . VAL A 1 184 ? 0.761 12.328 -5.031 1.00 93.81 184 VAL A N 1
ATOM 1450 C CA . VAL A 1 184 ? 0.274 10.985 -4.662 1.00 93.81 184 VAL A CA 1
ATOM 1451 C C . VAL A 1 184 ? 0.809 10.560 -3.290 1.00 93.81 184 VAL A C 1
ATOM 1453 O O . VAL A 1 184 ? 0.046 10.089 -2.439 1.00 93.81 184 VAL A O 1
ATOM 1456 N N . VAL A 1 185 ? 2.110 10.746 -3.044 1.00 93.88 185 VAL A N 1
ATOM 1457 C CA . VAL A 1 185 ? 2.753 10.380 -1.771 1.00 93.88 185 VAL A CA 1
ATOM 1458 C C . VAL A 1 185 ? 2.216 11.221 -0.612 1.00 93.88 185 VAL A C 1
ATOM 1460 O O . VAL A 1 1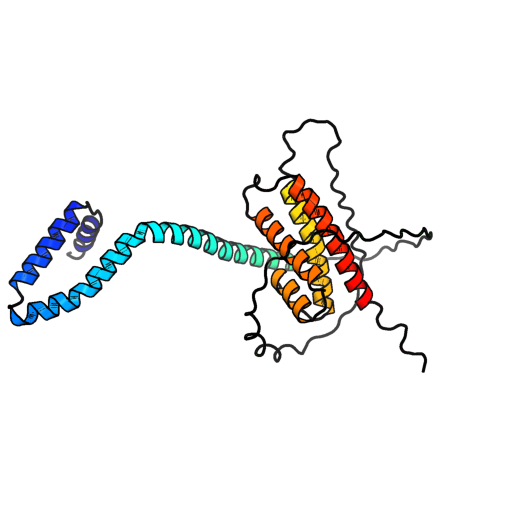85 ? 1.911 10.663 0.445 1.00 93.88 185 VAL A O 1
ATOM 1463 N N . GLU A 1 186 ? 2.050 12.529 -0.805 1.00 92.88 186 GLU A N 1
ATOM 1464 C CA . GLU A 1 186 ? 1.526 13.425 0.230 1.00 92.88 186 GLU A CA 1
ATOM 1465 C C . GLU A 1 186 ? 0.055 13.129 0.543 1.00 92.88 186 GLU A C 1
ATOM 1467 O O . GLU A 1 186 ? -0.347 13.045 1.706 1.00 92.88 186 GLU A O 1
ATOM 1472 N N . SER A 1 187 ? -0.753 12.859 -0.481 1.00 94.31 187 SER A N 1
ATOM 1473 C CA . SER A 1 187 ? -2.151 12.467 -0.285 1.00 94.31 187 SER A CA 1
ATOM 1474 C C . SER A 1 187 ? -2.275 11.117 0.435 1.00 94.31 187 SER A C 1
ATOM 1476 O O . SER A 1 187 ? -3.094 10.977 1.343 1.00 94.31 187 SER A O 1
ATOM 1478 N N . TRP A 1 188 ? -1.404 10.141 0.139 1.00 96.75 188 TRP A N 1
ATOM 1479 C CA . TRP A 1 188 ? -1.346 8.889 0.910 1.00 96.75 188 TRP A CA 1
ATOM 1480 C C . TRP A 1 188 ? -0.950 9.110 2.374 1.00 96.75 188 TRP A C 1
ATOM 1482 O O . TRP A 1 188 ? -1.496 8.469 3.274 1.00 96.75 188 TRP A O 1
ATOM 1492 N N . ARG A 1 189 ? 0.007 10.007 2.633 1.00 95.81 189 ARG A N 1
ATOM 1493 C CA . ARG A 1 189 ? 0.484 10.311 3.988 1.00 95.81 189 ARG A CA 1
ATOM 1494 C C . ARG A 1 189 ? -0.664 10.772 4.892 1.00 95.81 189 ARG A C 1
ATOM 1496 O O . ARG A 1 189 ? -0.760 10.273 6.014 1.00 95.81 189 ARG A O 1
ATOM 1503 N N . ARG A 1 190 ? -1.549 11.653 4.406 1.00 95.75 190 ARG A N 1
ATOM 1504 C CA . ARG A 1 190 ? -2.754 12.105 5.137 1.00 95.75 190 ARG A CA 1
ATOM 1505 C C . ARG A 1 190 ? -3.638 10.926 5.557 1.00 95.75 190 ARG A C 1
ATOM 1507 O O . ARG A 1 190 ? -3.962 10.777 6.735 1.00 95.75 190 ARG A O 1
ATOM 1514 N N . ILE A 1 191 ? -3.934 10.030 4.618 1.00 97.81 191 ILE A N 1
ATOM 1515 C CA . ILE A 1 191 ? -4.749 8.827 4.853 1.00 97.81 191 ILE A CA 1
ATOM 1516 C C . ILE A 1 191 ? -4.076 7.879 5.852 1.00 97.81 191 ILE A C 1
ATOM 1518 O O . ILE A 1 191 ? -4.726 7.390 6.775 1.00 97.81 191 ILE A O 1
ATOM 1522 N N . SER A 1 192 ? -2.771 7.634 5.704 1.00 97.44 192 SER A N 1
ATOM 1523 C CA . SER A 1 192 ? -2.002 6.741 6.583 1.00 97.44 192 SER A CA 1
ATOM 1524 C C . SER A 1 192 ? -2.040 7.204 8.044 1.00 97.44 192 SER A C 1
ATOM 1526 O O . SER A 1 192 ? -2.208 6.385 8.952 1.00 97.44 192 SER A O 1
ATOM 1528 N N . LEU A 1 193 ? -1.963 8.517 8.287 1.00 96.44 193 LEU A N 1
ATOM 1529 C CA . LEU A 1 193 ? -2.106 9.083 9.631 1.00 96.44 193 LEU A CA 1
ATOM 1530 C C . LEU A 1 193 ? -3.495 8.798 10.221 1.00 96.44 193 LEU A C 1
ATOM 1532 O O . LEU A 1 193 ? -3.578 8.304 11.347 1.00 96.44 193 LEU A O 1
ATOM 1536 N N . LEU A 1 194 ? -4.567 9.020 9.455 1.00 97.31 194 LEU A N 1
ATOM 1537 C CA . LEU A 1 194 ? -5.936 8.741 9.904 1.00 97.31 194 LEU A CA 1
ATOM 1538 C C . LEU A 1 194 ? -6.170 7.250 10.168 1.00 97.31 194 LEU A C 1
ATOM 1540 O O . LEU A 1 194 ? -6.737 6.895 11.200 1.00 97.31 194 LEU A O 1
ATOM 1544 N N . LEU A 1 195 ? -5.676 6.367 9.296 1.00 97.81 195 LEU A N 1
ATOM 1545 C CA . LEU A 1 195 ? -5.749 4.917 9.500 1.00 97.81 195 LEU A CA 1
ATOM 1546 C C . LEU A 1 195 ? -5.059 4.490 10.796 1.00 97.81 195 LEU A C 1
ATOM 1548 O O . LEU A 1 195 ? -5.600 3.676 11.541 1.00 97.81 195 LEU A O 1
ATOM 1552 N N . ARG A 1 196 ? -3.878 5.043 11.091 1.00 96.81 196 ARG A N 1
ATOM 1553 C CA . ARG A 1 196 ? -3.146 4.748 12.333 1.00 96.81 196 ARG A CA 1
ATOM 1554 C C . ARG A 1 196 ? -3.867 5.283 13.561 1.00 96.81 196 ARG A C 1
ATOM 1556 O O . ARG A 1 196 ? -3.886 4.601 14.583 1.00 96.81 196 ARG A O 1
ATOM 1563 N N . MET A 1 197 ? -4.466 6.470 13.472 1.00 96.06 197 MET A N 1
ATOM 1564 C CA . MET A 1 197 ? -5.292 7.021 14.549 1.00 96.06 197 MET A CA 1
ATOM 1565 C C . MET A 1 197 ? -6.506 6.132 14.823 1.00 96.06 197 MET A C 1
ATOM 1567 O O . MET A 1 197 ? -6.747 5.778 15.976 1.00 96.06 197 MET A O 1
ATOM 1571 N N . LEU A 1 198 ? -7.221 5.726 13.771 1.00 96.62 198 LEU A N 1
ATOM 1572 C CA . LEU A 1 198 ? -8.370 4.829 13.858 1.00 96.62 198 LEU A CA 1
ATOM 1573 C C . LEU A 1 198 ? -7.970 3.468 14.449 1.00 96.62 198 LEU A C 1
ATOM 1575 O O . LEU A 1 198 ? -8.561 3.014 15.423 1.00 96.62 198 LEU A O 1
ATOM 1579 N N . ALA A 1 199 ? -6.897 2.862 13.938 1.00 96.88 199 ALA A N 1
ATOM 1580 C CA . ALA A 1 199 ? -6.374 1.592 14.434 1.00 96.88 199 ALA A CA 1
ATOM 1581 C C . ALA A 1 199 ? -5.956 1.666 15.909 1.00 96.88 199 ALA A C 1
ATOM 1583 O O . ALA A 1 199 ? -6.294 0.777 16.689 1.00 96.88 199 ALA A O 1
ATOM 1584 N N . LYS A 1 200 ? -5.282 2.752 16.316 1.00 95.56 200 LYS A N 1
ATOM 1585 C CA . LYS A 1 200 ? -4.878 2.976 17.710 1.00 95.56 200 LYS A CA 1
ATOM 1586 C C . LYS A 1 200 ? -6.085 3.054 18.646 1.00 95.56 200 LYS A C 1
ATOM 1588 O O . LYS A 1 200 ? -6.028 2.469 19.724 1.00 95.56 200 LYS A O 1
ATOM 1593 N N . LYS A 1 201 ? -7.158 3.747 18.245 1.00 95.06 201 LYS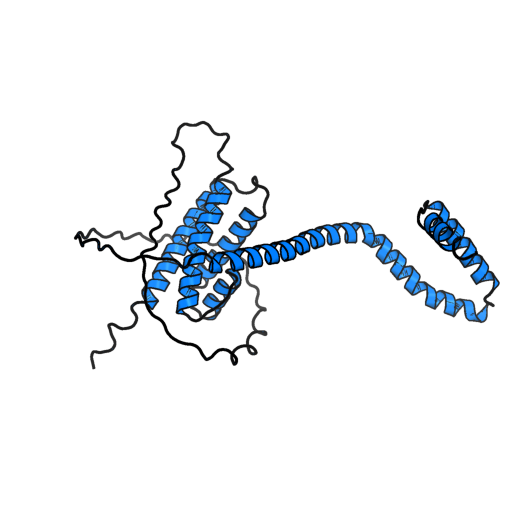 A N 1
ATOM 1594 C CA . LYS A 1 201 ? -8.404 3.831 19.030 1.00 95.06 201 LYS A CA 1
ATOM 1595 C C . LYS A 1 201 ? -9.062 2.464 19.213 1.00 95.06 201 LYS A C 1
ATOM 1597 O O . LYS A 1 201 ? -9.522 2.150 20.302 1.00 95.06 201 LYS A O 1
ATOM 1602 N N . GLU A 1 202 ? -9.002 1.632 18.183 1.00 95.75 202 GLU A N 1
ATOM 1603 C CA . GLU A 1 202 ? -9.620 0.301 18.143 1.00 95.75 202 GLU A CA 1
ATOM 1604 C C . GLU A 1 202 ? -8.705 -0.820 18.673 1.00 95.75 202 GLU A C 1
ATOM 1606 O O . GLU A 1 202 ? -8.967 -2.015 18.481 1.00 95.75 202 GLU A O 1
ATOM 1611 N N . GLY A 1 203 ? -7.585 -0.454 19.308 1.00 94.88 203 GLY A N 1
ATOM 1612 C CA . GLY A 1 203 ? -6.616 -1.397 19.874 1.00 94.88 203 GLY A CA 1
ATOM 1613 C C . GLY A 1 203 ? -5.902 -2.266 18.831 1.00 94.88 203 GLY A C 1
ATOM 1614 O O . GLY A 1 203 ? -5.354 -3.316 19.164 1.00 94.88 203 GLY A O 1
ATOM 1615 N N . VAL A 1 204 ? -5.915 -1.862 17.562 1.00 93.69 204 VAL A N 1
ATOM 1616 C CA . VAL A 1 204 ? -5.237 -2.547 16.461 1.00 93.69 204 VAL A CA 1
ATOM 1617 C C . VAL A 1 204 ? -3.830 -1.970 16.309 1.00 93.69 204 VAL A C 1
ATOM 1619 O O . VAL A 1 204 ? -3.652 -0.826 15.898 1.00 93.69 204 VAL A O 1
ATOM 1622 N N . SER A 1 205 ? -2.806 -2.768 16.617 1.00 88.50 205 SER A N 1
ATOM 1623 C CA . SER A 1 205 ? -1.403 -2.354 16.493 1.00 88.50 205 SER A CA 1
ATOM 1624 C C . SER A 1 205 ? -0.707 -3.123 15.374 1.00 88.50 205 SER A C 1
ATOM 1626 O O . SER A 1 205 ? -0.190 -4.224 15.567 1.00 88.50 205 SER A O 1
ATOM 1628 N N . TYR A 1 206 ? -0.679 -2.530 14.181 1.00 93.12 206 TYR A N 1
ATOM 1629 C CA . TYR A 1 206 ? 0.146 -3.000 13.071 1.00 93.12 206 TYR A CA 1
ATOM 1630 C C . TYR A 1 206 ? 1.093 -1.889 12.619 1.00 93.12 206 TYR A C 1
ATOM 1632 O O . TYR A 1 206 ? 0.723 -0.721 12.567 1.00 93.12 206 TYR A O 1
ATOM 1640 N N . ARG A 1 207 ? 2.327 -2.258 12.251 1.00 90.69 207 ARG A N 1
ATOM 1641 C CA . ARG A 1 207 ? 3.322 -1.313 11.705 1.00 90.69 207 ARG A CA 1
ATOM 1642 C C . ARG A 1 207 ? 3.143 -1.021 10.213 1.00 90.69 207 ARG A C 1
ATOM 1644 O O . ARG A 1 207 ? 3.723 -0.067 9.709 1.00 90.69 207 ARG A O 1
ATOM 1651 N N . ILE A 1 208 ? 2.411 -1.876 9.501 1.00 93.50 208 ILE A N 1
ATOM 1652 C CA . ILE A 1 208 ? 2.317 -1.867 8.038 1.00 93.50 208 ILE A CA 1
ATOM 1653 C C . ILE A 1 208 ? 0.900 -1.456 7.644 1.00 93.50 208 ILE A C 1
ATOM 1655 O O . ILE A 1 208 ? -0.049 -2.140 8.024 1.00 93.50 208 ILE A O 1
ATOM 1659 N N . ASP A 1 209 ? 0.769 -0.394 6.847 1.00 95.38 209 ASP A N 1
ATOM 1660 C CA . ASP A 1 209 ? -0.523 0.192 6.461 1.00 95.38 209 ASP A CA 1
ATOM 1661 C C . ASP A 1 209 ? -1.473 -0.832 5.805 1.00 95.38 209 ASP A C 1
ATOM 1663 O O . ASP A 1 209 ? -2.649 -0.884 6.147 1.00 95.38 209 ASP A O 1
ATOM 1667 N N . SER A 1 210 ? -0.975 -1.731 4.946 1.00 95.12 210 SER A N 1
ATOM 1668 C CA . SER A 1 210 ? -1.804 -2.788 4.336 1.00 95.12 210 SER A CA 1
ATOM 1669 C C . SER A 1 210 ? -2.387 -3.771 5.358 1.00 95.12 210 SER A C 1
ATOM 1671 O O . SER A 1 210 ? -3.508 -4.247 5.188 1.00 95.12 210 SER A O 1
ATOM 1673 N N . LYS A 1 211 ? -1.662 -4.048 6.450 1.00 96.44 211 LYS A N 1
ATOM 1674 C CA . LYS A 1 211 ? -2.162 -4.867 7.564 1.00 96.44 211 LYS A CA 1
ATOM 1675 C C . LYS A 1 211 ? -3.163 -4.097 8.420 1.00 96.44 211 LYS A C 1
ATOM 1677 O O . LYS A 1 211 ? -4.119 -4.701 8.887 1.00 96.44 211 LYS A O 1
ATOM 1682 N N . ILE A 1 212 ? -2.968 -2.785 8.588 1.00 97.44 212 ILE A N 1
ATOM 1683 C CA . ILE A 1 212 ? -3.949 -1.913 9.251 1.00 97.44 212 ILE A CA 1
ATOM 1684 C C . ILE A 1 212 ? -5.278 -1.960 8.496 1.00 97.44 212 ILE A C 1
ATOM 1686 O O . ILE A 1 212 ? -6.302 -2.235 9.107 1.00 97.44 212 ILE A O 1
ATOM 1690 N N . ILE A 1 213 ? -5.255 -1.761 7.176 1.00 97.44 213 ILE A N 1
ATOM 1691 C CA . ILE A 1 213 ? -6.462 -1.756 6.337 1.00 97.44 213 ILE A CA 1
ATOM 1692 C C . ILE A 1 213 ? -7.219 -3.084 6.458 1.00 97.44 213 ILE A C 1
ATOM 1694 O O . ILE A 1 213 ? -8.409 -3.078 6.757 1.00 97.44 213 ILE A O 1
ATOM 1698 N N . ARG A 1 214 ? -6.522 -4.221 6.309 1.00 96.19 214 ARG A N 1
ATOM 1699 C CA . ARG A 1 214 ? -7.137 -5.550 6.463 1.00 96.19 214 ARG A CA 1
ATOM 1700 C C . ARG A 1 214 ? -7.692 -5.771 7.866 1.00 96.19 214 ARG A C 1
ATOM 1702 O O . ARG A 1 214 ? -8.821 -6.213 7.995 1.00 96.19 214 ARG A O 1
ATOM 1709 N N . GLY A 1 215 ? -6.942 -5.408 8.905 1.00 95.75 215 GLY A N 1
ATOM 1710 C CA . GLY A 1 215 ? -7.393 -5.563 10.289 1.00 95.75 215 GLY A CA 1
ATOM 1711 C C . GLY A 1 215 ? -8.602 -4.693 10.643 1.00 95.75 215 GLY A C 1
ATOM 1712 O O . GLY A 1 215 ? -9.436 -5.108 11.439 1.00 95.75 215 GLY A O 1
ATOM 1713 N N . LEU A 1 216 ? -8.721 -3.501 10.050 1.00 96.94 216 LEU A N 1
ATOM 1714 C CA . LEU A 1 216 ? -9.910 -2.658 10.195 1.00 96.94 216 LEU A CA 1
ATOM 1715 C C . LEU A 1 216 ? -11.114 -3.251 9.449 1.00 96.94 216 LEU A C 1
ATOM 1717 O O . LEU A 1 216 ? -12.221 -3.220 9.981 1.00 96.94 216 LEU A O 1
ATOM 1721 N N . ALA A 1 217 ? -10.900 -3.818 8.258 1.00 97.31 217 ALA A N 1
ATOM 1722 C CA . ALA A 1 217 ? -11.949 -4.499 7.499 1.00 97.31 217 ALA A CA 1
ATOM 1723 C C . ALA A 1 217 ? -12.424 -5.788 8.191 1.00 97.31 217 ALA A C 1
ATOM 1725 O O . ALA A 1 217 ? -13.618 -6.028 8.269 1.00 97.31 217 ALA A O 1
ATOM 1726 N N . GLU A 1 218 ? -11.511 -6.589 8.750 1.00 96.50 218 GLU A N 1
ATOM 1727 C CA . GLU A 1 218 ? -11.832 -7.814 9.507 1.00 96.50 218 GLU A CA 1
ATOM 1728 C C . GLU A 1 218 ? -12.689 -7.545 10.753 1.00 96.50 218 GLU A C 1
ATOM 1730 O O . GLU A 1 218 ? -13.406 -8.430 11.211 1.00 96.50 218 GLU A O 1
ATOM 1735 N N . LYS A 1 219 ? -12.604 -6.333 11.310 1.00 96.56 219 LYS A N 1
ATOM 1736 C CA . LYS A 1 219 ? -13.416 -5.874 12.444 1.00 96.56 219 LYS A CA 1
ATOM 1737 C C . LYS A 1 219 ? -14.708 -5.162 12.021 1.00 96.56 219 LYS A C 1
ATOM 1739 O O . LYS A 1 219 ? -15.371 -4.595 12.884 1.00 96.56 219 LYS A O 1
ATOM 1744 N N . ASP A 1 220 ? -15.020 -5.123 10.725 1.00 97.12 220 ASP A N 1
ATOM 1745 C CA . ASP A 1 220 ? -16.149 -4.380 10.150 1.00 97.12 220 ASP A CA 1
ATOM 1746 C C . ASP A 1 220 ? -16.163 -2.876 10.518 1.00 97.12 220 ASP A C 1
ATOM 1748 O O . ASP A 1 220 ? -17.209 -2.231 10.552 1.00 97.12 220 ASP A O 1
ATOM 1752 N N . LEU A 1 221 ? -14.989 -2.284 10.789 1.00 96.94 221 LEU A N 1
ATOM 1753 C CA . LEU A 1 221 ? -14.860 -0.858 11.136 1.00 96.94 221 LEU A CA 1
ATOM 1754 C C . LEU A 1 221 ? -14.854 0.054 9.909 1.00 96.94 221 LEU A C 1
ATOM 1756 O O . LEU A 1 221 ? -15.147 1.245 10.007 1.00 96.94 221 LEU A O 1
ATOM 1760 N N . ILE A 1 222 ? -14.467 -0.497 8.762 1.00 97.69 222 ILE A N 1
ATOM 1761 C CA . ILE A 1 222 ? -14.517 0.172 7.467 1.00 97.69 222 ILE A CA 1
ATOM 1762 C C . ILE A 1 222 ? -15.431 -0.625 6.547 1.00 97.69 222 ILE A C 1
ATOM 1764 O O . ILE A 1 222 ? -15.393 -1.854 6.536 1.00 97.69 222 ILE A O 1
ATOM 1768 N N . ASP A 1 223 ? -16.249 0.077 5.768 1.00 97.00 223 ASP A N 1
ATOM 1769 C CA . ASP A 1 223 ? -17.140 -0.569 4.813 1.00 97.00 223 ASP A CA 1
ATOM 1770 C C . ASP A 1 223 ? -16.347 -1.225 3.652 1.00 97.00 223 ASP A C 1
ATOM 1772 O O . ASP A 1 223 ? -15.217 -0.813 3.349 1.00 97.00 223 ASP A O 1
ATOM 1776 N N . PRO A 1 224 ? -16.901 -2.255 2.979 1.00 96.25 224 PRO A N 1
ATOM 1777 C CA . PRO A 1 224 ? -16.201 -2.957 1.900 1.00 96.25 224 PRO A CA 1
ATOM 1778 C C . PRO A 1 224 ? -15.804 -2.058 0.720 1.00 96.25 224 PRO A C 1
ATOM 1780 O O . PRO A 1 224 ? -14.807 -2.323 0.047 1.00 96.25 224 PRO A O 1
ATOM 1783 N N . GLU A 1 225 ? -16.560 -0.992 0.457 1.00 95.00 225 GLU A N 1
ATOM 1784 C CA . GLU A 1 225 ? -16.281 -0.038 -0.619 1.00 95.00 225 GLU A CA 1
ATOM 1785 C C . GLU A 1 225 ? -15.053 0.824 -0.275 1.00 95.00 225 GLU A C 1
ATOM 1787 O O . GLU A 1 225 ? -14.122 0.946 -1.073 1.00 95.00 225 GLU A O 1
ATOM 1792 N N . LEU A 1 226 ? -14.994 1.351 0.948 1.00 96.81 226 LEU A N 1
ATOM 1793 C CA . LEU A 1 226 ? -13.865 2.084 1.512 1.00 96.81 226 LEU A CA 1
ATOM 1794 C C . LEU A 1 226 ? -12.619 1.199 1.581 1.00 96.81 226 LEU A C 1
ATOM 1796 O O . LEU A 1 226 ? -11.524 1.665 1.268 1.00 96.81 226 LEU A O 1
ATOM 1800 N N . HIS A 1 227 ? -12.775 -0.082 1.921 1.00 97.12 227 HIS A N 1
ATOM 1801 C CA . HIS A 1 227 ? -11.684 -1.053 1.867 1.00 97.12 227 HIS A CA 1
ATOM 1802 C C . HIS A 1 227 ? -11.107 -1.178 0.446 1.00 97.12 227 HIS A C 1
ATOM 1804 O O . HIS A 1 227 ? -9.889 -1.050 0.273 1.00 97.12 227 HIS A O 1
ATOM 1810 N N . LYS A 1 228 ? -11.957 -1.346 -0.579 1.00 92.75 228 LYS A N 1
ATOM 1811 C CA . LYS A 1 228 ? -11.523 -1.380 -1.989 1.00 92.75 228 LYS A CA 1
ATOM 1812 C C . LYS A 1 228 ? -10.796 -0.089 -2.390 1.00 92.75 228 LYS A C 1
ATOM 1814 O O . LYS A 1 228 ? -9.707 -0.161 -2.962 1.00 92.75 228 LYS A O 1
ATOM 1819 N N . MET A 1 229 ? -11.338 1.080 -2.032 1.00 93.62 229 MET A N 1
ATOM 1820 C CA . MET A 1 229 ? -10.707 2.381 -2.313 1.00 93.62 229 MET A CA 1
ATOM 1821 C C . MET A 1 229 ? -9.325 2.504 -1.656 1.00 93.62 229 MET A C 1
ATOM 1823 O O . MET A 1 229 ? -8.363 2.909 -2.305 1.00 93.62 229 MET A O 1
ATOM 1827 N N . LEU A 1 230 ? -9.198 2.116 -0.386 1.00 96.88 230 LEU A N 1
ATOM 1828 C CA . LEU A 1 230 ? -7.935 2.166 0.352 1.00 96.88 230 LEU A CA 1
ATOM 1829 C C . LEU A 1 230 ? -6.859 1.264 -0.263 1.00 96.88 230 LEU A C 1
ATOM 1831 O O . LEU A 1 230 ? -5.699 1.672 -0.350 1.00 96.88 230 LEU A O 1
ATOM 1835 N N . LEU A 1 231 ? -7.229 0.060 -0.711 1.00 93.69 231 LEU A N 1
ATOM 1836 C CA . LEU A 1 231 ? -6.303 -0.841 -1.398 1.00 93.69 231 LEU A CA 1
ATOM 1837 C C . LEU A 1 231 ? -5.861 -0.283 -2.754 1.00 93.69 231 LEU A C 1
ATOM 1839 O O . LEU A 1 231 ? -4.669 -0.334 -3.059 1.00 93.69 231 LEU A O 1
ATOM 1843 N N . ALA A 1 232 ? -6.783 0.288 -3.532 1.00 87.62 232 ALA A N 1
ATOM 1844 C CA . ALA A 1 232 ? -6.456 0.925 -4.806 1.00 87.62 232 ALA A CA 1
ATOM 1845 C C . ALA A 1 232 ? -5.486 2.104 -4.613 1.00 87.62 232 ALA A C 1
ATOM 1847 O O . ALA A 1 232 ? -4.476 2.205 -5.314 1.00 87.62 232 ALA A O 1
ATOM 1848 N N . LEU A 1 233 ? -5.733 2.953 -3.608 1.00 93.06 233 LEU A N 1
ATOM 1849 C CA . LEU A 1 233 ? -4.849 4.076 -3.292 1.00 93.06 233 LEU A CA 1
ATOM 1850 C C . LEU A 1 233 ? -3.458 3.598 -2.836 1.00 93.06 233 LEU A C 1
ATOM 1852 O O . LEU A 1 233 ? -2.436 4.119 -3.286 1.00 93.06 233 LEU A O 1
ATOM 1856 N N . TYR A 1 234 ? -3.404 2.559 -1.998 1.00 94.50 234 TYR A N 1
ATOM 1857 C CA . TYR A 1 234 ? -2.147 1.954 -1.557 1.00 94.50 234 TYR A CA 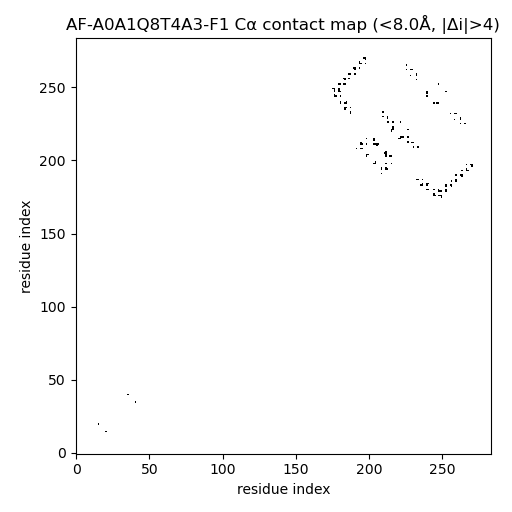1
ATOM 1858 C C . TYR A 1 234 ? -1.321 1.414 -2.732 1.00 94.50 234 TYR A C 1
ATOM 1860 O O . TYR A 1 234 ? -0.112 1.649 -2.805 1.00 94.50 234 TYR A O 1
ATOM 1868 N N . GLN A 1 235 ? -1.970 0.707 -3.663 1.00 89.31 235 GLN A N 1
ATOM 1869 C CA . GLN A 1 235 ? -1.322 0.182 -4.863 1.00 89.31 235 GLN A CA 1
ATOM 1870 C C . GLN A 1 235 ? -0.771 1.310 -5.735 1.00 89.31 235 GLN A C 1
ATOM 1872 O O . GLN A 1 235 ? 0.397 1.248 -6.119 1.00 89.31 235 GLN A O 1
ATOM 1877 N N . LEU A 1 236 ? -1.554 2.367 -5.982 1.00 88.62 236 LEU A N 1
ATOM 1878 C CA . LEU A 1 236 ? -1.090 3.494 -6.792 1.00 88.62 236 LEU A CA 1
ATOM 1879 C C . LEU A 1 236 ? 0.101 4.206 -6.142 1.00 88.62 236 LEU A C 1
ATOM 1881 O O . LEU A 1 236 ? 1.061 4.555 -6.824 1.00 88.62 236 LEU A O 1
ATOM 1885 N N . ARG A 1 237 ? 0.087 4.372 -4.816 1.00 93.81 237 ARG A N 1
ATOM 1886 C CA . ARG A 1 237 ? 1.222 4.936 -4.077 1.00 93.81 237 ARG A CA 1
ATOM 1887 C C . ARG A 1 237 ? 2.469 4.062 -4.191 1.00 93.81 237 ARG A C 1
ATOM 1889 O O . ARG A 1 237 ? 3.564 4.596 -4.336 1.00 93.81 237 ARG A O 1
ATOM 1896 N N . ASN A 1 238 ? 2.333 2.739 -4.147 1.00 92.88 238 ASN A N 1
ATOM 1897 C CA . ASN A 1 238 ? 3.474 1.849 -4.361 1.00 92.88 238 ASN A CA 1
ATOM 1898 C C . ASN A 1 238 ? 4.020 1.978 -5.786 1.00 92.88 238 ASN A C 1
ATOM 1900 O O . ASN A 1 238 ? 5.234 2.069 -5.949 1.00 92.88 238 ASN A O 1
ATOM 1904 N N . VAL A 1 239 ? 3.147 2.055 -6.797 1.00 89.75 239 VAL A N 1
ATOM 1905 C CA . VAL A 1 239 ? 3.569 2.340 -8.176 1.00 89.75 239 VAL A CA 1
ATOM 1906 C C . VAL A 1 239 ? 4.321 3.669 -8.223 1.00 89.75 239 VAL A C 1
ATOM 1908 O O . VAL A 1 239 ? 5.449 3.684 -8.686 1.00 89.75 239 VAL A O 1
ATOM 1911 N N . ALA A 1 240 ? 3.775 4.738 -7.639 1.00 90.88 240 ALA A N 1
ATOM 1912 C CA . ALA A 1 240 ? 4.390 6.068 -7.619 1.00 90.88 240 ALA A CA 1
ATOM 1913 C C . ALA A 1 240 ? 5.788 6.105 -6.998 1.00 90.88 240 ALA A C 1
ATOM 1915 O O . ALA A 1 240 ? 6.669 6.797 -7.495 1.00 90.88 240 ALA A O 1
ATOM 1916 N N . VAL A 1 241 ? 5.982 5.379 -5.896 1.00 90.75 241 VAL A N 1
ATOM 1917 C CA . VAL A 1 241 ? 7.251 5.360 -5.155 1.00 90.75 241 VAL A CA 1
ATOM 1918 C C . VAL A 1 241 ? 8.305 4.495 -5.846 1.00 90.75 241 VAL A C 1
ATOM 1920 O O . VAL A 1 241 ? 9.494 4.773 -5.709 1.00 90.75 241 VAL A O 1
ATOM 1923 N N . HIS A 1 242 ? 7.888 3.437 -6.543 1.00 86.69 242 HIS A N 1
ATOM 1924 C CA . HIS A 1 242 ? 8.804 2.448 -7.116 1.00 86.69 242 HIS A CA 1
ATOM 1925 C C . HIS A 1 242 ? 9.005 2.576 -8.625 1.00 86.69 242 HIS A C 1
ATOM 1927 O O . HIS A 1 242 ? 9.966 2.024 -9.151 1.00 86.69 242 HIS A O 1
ATOM 1933 N N . SER A 1 243 ? 8.127 3.280 -9.332 1.00 84.19 243 SER A N 1
ATOM 1934 C CA . SER A 1 243 ? 8.326 3.573 -10.742 1.00 84.19 243 SER A CA 1
ATOM 1935 C C . SER A 1 243 ? 9.344 4.690 -10.922 1.00 84.19 243 SER A C 1
ATOM 1937 O O . SER A 1 243 ? 9.321 5.674 -10.182 1.00 84.19 243 SER A O 1
ATOM 1939 N N . GLU A 1 244 ? 10.164 4.591 -11.962 1.00 79.00 244 GLU A N 1
ATOM 1940 C CA . GLU A 1 244 ? 10.932 5.731 -12.457 1.00 79.00 244 GLU A CA 1
ATOM 1941 C C . GLU A 1 244 ? 9.982 6.912 -12.750 1.00 79.00 244 GLU A C 1
ATOM 1943 O O . GLU A 1 244 ? 8.815 6.718 -13.108 1.00 79.00 244 GLU A O 1
ATOM 1948 N N . SER A 1 245 ? 10.466 8.140 -12.547 1.00 61.88 245 SER A N 1
ATOM 1949 C CA . SER A 1 245 ? 9.680 9.381 -12.405 1.00 61.88 245 SER A CA 1
ATOM 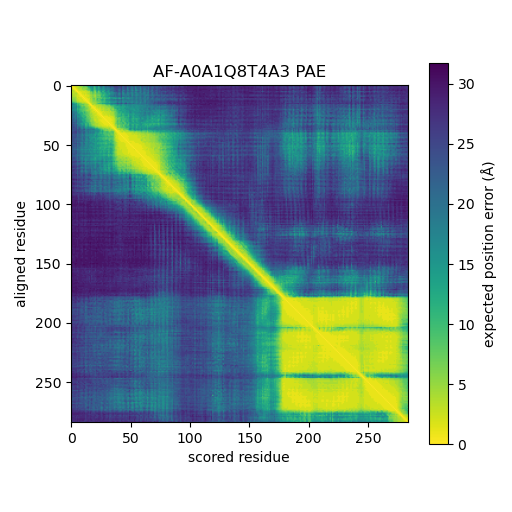1950 C C . SER A 1 245 ? 8.739 9.748 -13.566 1.00 61.88 245 SER A C 1
ATOM 1952 O O . SER A 1 245 ? 8.000 10.722 -13.457 1.00 61.88 245 SER A O 1
ATOM 1954 N N . GLU A 1 246 ? 8.740 8.997 -14.667 1.00 68.94 246 GLU A N 1
ATOM 1955 C CA . GLU A 1 246 ? 7.894 9.230 -15.844 1.00 68.94 246 GLU A CA 1
ATOM 1956 C C . GLU A 1 246 ? 6.579 8.433 -15.864 1.00 68.94 246 GLU A C 1
ATOM 1958 O O . GLU A 1 246 ? 5.750 8.667 -16.741 1.00 68.94 246 GLU A O 1
ATOM 1963 N N . SER A 1 247 ? 6.327 7.518 -14.920 1.00 78.19 247 SER A N 1
ATOM 1964 C CA . SER A 1 247 ? 5.179 6.603 -15.068 1.00 78.19 247 SER A CA 1
ATOM 1965 C C . SER A 1 247 ? 3.803 7.205 -14.732 1.00 78.19 247 SER A C 1
ATOM 1967 O O . SER A 1 247 ? 2.780 6.692 -15.193 1.00 78.19 247 SER A O 1
ATOM 1969 N N . ILE A 1 248 ? 3.742 8.288 -13.944 1.00 86.75 248 ILE A N 1
ATOM 1970 C CA . ILE A 1 248 ? 2.469 8.843 -13.456 1.00 86.75 248 ILE A CA 1
ATOM 1971 C C . ILE A 1 248 ? 2.117 10.140 -14.174 1.00 86.75 248 ILE A C 1
ATOM 1973 O O . ILE A 1 248 ? 2.656 11.211 -13.881 1.00 86.75 248 ILE A O 1
ATOM 1977 N N . SER A 1 249 ? 1.125 10.032 -15.059 1.00 88.69 249 SER A N 1
ATOM 1978 C CA . SER A 1 249 ? 0.461 11.176 -15.684 1.00 88.69 249 SER A CA 1
ATOM 1979 C C . SER A 1 249 ? -0.159 12.107 -14.637 1.00 88.69 249 SER A C 1
ATOM 1981 O O . SER A 1 249 ? -0.718 11.662 -13.630 1.00 88.69 249 SER A O 1
ATOM 1983 N N . TYR A 1 250 ? -0.118 13.411 -14.915 1.00 87.88 250 TYR A N 1
ATOM 1984 C CA . TYR A 1 250 ? -0.780 14.439 -14.111 1.00 87.88 250 TYR A CA 1
ATOM 1985 C C . TYR A 1 250 ? -2.280 14.157 -13.923 1.00 87.88 250 TYR A C 1
ATOM 1987 O O . TYR A 1 250 ? -2.804 14.313 -12.823 1.00 87.88 250 TYR A O 1
ATOM 1995 N N . GLU A 1 251 ? -2.961 13.663 -14.962 1.00 86.62 251 GLU A N 1
ATOM 1996 C CA . GLU A 1 251 ? -4.386 13.318 -14.889 1.00 86.62 251 GLU A CA 1
ATOM 1997 C C . GLU A 1 251 ? -4.648 12.202 -13.862 1.00 86.62 251 GLU A C 1
ATOM 1999 O O . GLU A 1 251 ? -5.585 12.286 -13.068 1.00 86.62 251 GLU A O 1
ATOM 2004 N N . SER A 1 252 ? -3.783 11.183 -13.822 1.00 85.06 252 SER A N 1
ATOM 2005 C CA . SER A 1 252 ? -3.869 10.094 -12.843 1.00 85.06 252 SER A CA 1
ATOM 2006 C C . SER A 1 252 ? -3.632 10.594 -11.419 1.00 85.06 252 SER A C 1
ATOM 2008 O O . SER A 1 252 ? -4.338 10.178 -10.502 1.00 85.06 252 SER A O 1
ATOM 2010 N N . ALA A 1 253 ? -2.676 11.510 -11.229 1.00 89.12 253 ALA A N 1
ATOM 2011 C CA . ALA A 1 253 ? -2.410 12.118 -9.927 1.00 89.12 253 ALA A CA 1
ATOM 2012 C C . ALA A 1 253 ? -3.573 13.002 -9.444 1.00 89.12 253 ALA A C 1
ATOM 2014 O O . ALA A 1 253 ? -3.945 12.928 -8.276 1.00 89.12 253 ALA A O 1
ATOM 2015 N N . SER A 1 254 ? -4.204 13.768 -10.339 1.00 87.56 254 SER A N 1
ATOM 2016 C CA . SER A 1 254 ? -5.383 14.578 -10.007 1.00 87.56 254 SER A CA 1
ATOM 2017 C C . SER A 1 254 ? -6.595 13.710 -9.638 1.00 87.56 254 SER A C 1
ATOM 2019 O O . SER A 1 254 ? -7.250 13.945 -8.620 1.00 87.56 254 SER A O 1
ATOM 2021 N N . LYS A 1 255 ? -6.857 12.632 -10.395 1.00 87.12 255 LYS A N 1
ATOM 2022 C CA . LYS A 1 255 ? -7.896 11.649 -10.031 1.00 87.12 255 LYS A CA 1
ATOM 2023 C C . LYS A 1 255 ? -7.607 11.023 -8.668 1.00 87.12 255 LYS A C 1
ATOM 2025 O O . LYS A 1 255 ? -8.515 10.904 -7.846 1.00 87.12 255 LYS A O 1
ATOM 2030 N N . TYR A 1 256 ? -6.350 10.676 -8.403 1.00 90.75 256 TYR A N 1
ATOM 2031 C CA . TYR A 1 256 ? -5.927 10.133 -7.116 1.00 90.75 256 TYR A CA 1
ATOM 2032 C C . TYR A 1 256 ? -6.186 11.094 -5.954 1.00 90.75 256 TYR A C 1
ATOM 2034 O O . TYR A 1 256 ? -6.715 10.665 -4.932 1.00 90.75 256 TYR A O 1
ATOM 2042 N N . GLU A 1 257 ? -5.863 12.379 -6.108 1.00 92.00 257 GLU A N 1
ATOM 2043 C CA . GLU A 1 257 ? -6.143 13.407 -5.099 1.00 92.00 257 GLU A CA 1
ATOM 2044 C C . GLU A 1 257 ? -7.643 13.463 -4.768 1.00 92.00 257 GLU A C 1
ATOM 2046 O O . GLU A 1 257 ? -8.021 13.377 -3.600 1.00 92.00 257 GLU A O 1
ATOM 2051 N N . SER A 1 258 ? -8.507 13.447 -5.790 1.00 89.56 258 SER A N 1
ATOM 2052 C CA . SER A 1 258 ? -9.962 13.442 -5.583 1.00 89.56 258 SER A CA 1
ATOM 2053 C C . SER A 1 258 ? -10.470 12.199 -4.832 1.00 89.56 258 SER A C 1
ATOM 2055 O O . SER A 1 258 ? -11.380 12.293 -4.005 1.00 89.56 258 SER A O 1
ATOM 2057 N N . TYR A 1 259 ? -9.873 11.026 -5.075 1.00 92.44 259 TYR A N 1
ATOM 2058 C CA . TYR A 1 259 ? -10.194 9.806 -4.333 1.00 92.44 259 TYR A CA 1
ATOM 2059 C C . TYR A 1 259 ? -9.666 9.856 -2.902 1.00 92.44 259 TYR A C 1
ATOM 2061 O O . TYR A 1 259 ? -10.359 9.420 -1.979 1.00 92.44 259 TYR A O 1
ATOM 2069 N N . ALA A 1 260 ? -8.469 10.409 -2.710 1.00 95.50 260 ALA A N 1
ATOM 2070 C CA . ALA A 1 260 ? -7.868 10.568 -1.399 1.00 95.50 260 ALA A CA 1
ATOM 2071 C C . ALA A 1 260 ? -8.726 11.460 -0.497 1.00 95.50 260 ALA A C 1
ATOM 2073 O O . ALA A 1 260 ? -9.008 11.065 0.632 1.00 95.50 260 ALA A O 1
ATOM 2074 N N . ASP A 1 261 ? -9.231 12.583 -1.010 1.00 95.69 261 ASP A N 1
ATOM 2075 C CA . ASP A 1 261 ? -10.090 13.493 -0.245 1.00 95.69 261 ASP A CA 1
ATOM 2076 C C . ASP A 1 261 ? -11.421 12.831 0.168 1.00 95.69 261 ASP A C 1
ATOM 2078 O O . ASP A 1 261 ? -11.893 13.004 1.296 1.00 95.69 261 ASP A O 1
ATOM 2082 N N . ARG A 1 262 ? -12.016 11.998 -0.701 1.00 95.50 262 ARG A N 1
ATOM 2083 C CA . ARG A 1 262 ? -13.230 11.220 -0.368 1.00 95.50 262 ARG A CA 1
ATOM 2084 C C . ARG A 1 262 ? -12.969 10.203 0.743 1.00 95.50 262 ARG A C 1
ATOM 2086 O O . ARG A 1 262 ? -13.778 10.067 1.664 1.00 95.50 262 ARG A O 1
ATOM 2093 N N . VAL A 1 263 ? -11.847 9.489 0.661 1.00 97.75 263 VAL A N 1
ATOM 2094 C CA . VAL A 1 263 ? -11.419 8.529 1.688 1.00 97.75 263 VAL A CA 1
ATOM 2095 C C . VAL A 1 263 ? -11.119 9.247 3.003 1.00 97.75 263 VAL A C 1
ATOM 2097 O O . VAL A 1 263 ? -11.546 8.781 4.059 1.00 97.75 263 VAL A O 1
ATOM 2100 N N . GLU A 1 264 ? -10.456 10.402 2.948 1.00 97.38 264 GLU A N 1
ATOM 2101 C CA . GLU A 1 264 ? -10.157 11.242 4.109 1.00 97.38 264 GLU A CA 1
ATOM 2102 C C . GLU A 1 264 ? -11.446 11.663 4.831 1.00 97.38 264 GLU A C 1
ATOM 2104 O O . GLU A 1 264 ? -11.565 11.504 6.048 1.00 97.38 264 GLU A O 1
ATOM 2109 N N . ALA A 1 265 ? -12.452 12.122 4.082 1.00 97.38 265 ALA A N 1
ATOM 2110 C CA . ALA A 1 265 ? -13.755 12.489 4.631 1.00 97.38 265 ALA A CA 1
ATOM 2111 C C . ALA A 1 265 ? -14.466 11.299 5.304 1.00 97.38 265 ALA A C 1
ATOM 2113 O O . ALA A 1 265 ? -14.970 11.436 6.425 1.00 97.38 265 ALA A O 1
ATOM 2114 N N . LYS A 1 266 ? -14.473 10.120 4.660 1.00 97.88 266 LYS A N 1
ATOM 2115 C CA . LYS A 1 266 ? -15.057 8.893 5.233 1.00 97.88 266 LYS A CA 1
ATOM 2116 C C . LYS A 1 266 ? -14.330 8.475 6.523 1.00 97.88 266 LYS A C 1
ATOM 2118 O O . LYS A 1 266 ? -14.990 8.212 7.527 1.00 97.88 266 LYS A O 1
ATOM 2123 N N . LEU A 1 267 ? -12.995 8.477 6.537 1.00 97.81 267 LEU A N 1
ATOM 2124 C CA . LEU A 1 267 ? -12.199 8.119 7.719 1.00 97.81 267 LEU A CA 1
ATOM 2125 C C . LEU A 1 267 ? -12.401 9.099 8.879 1.00 97.81 267 LEU A C 1
ATOM 2127 O O . LEU A 1 267 ? -12.598 8.665 10.012 1.00 97.81 267 LEU A O 1
ATOM 2131 N N . ASN A 1 268 ? -12.410 10.406 8.614 1.00 97.50 268 ASN A N 1
ATOM 2132 C CA . ASN A 1 268 ? -12.675 11.411 9.646 1.00 97.50 268 ASN A CA 1
ATOM 2133 C C . ASN A 1 268 ? -14.064 11.229 10.272 1.00 97.50 268 ASN A C 1
ATOM 2135 O O . ASN A 1 268 ? -14.206 11.307 11.492 1.00 97.50 268 ASN A O 1
ATOM 2139 N N . LYS A 1 269 ? -15.083 10.918 9.460 1.00 97.12 269 LYS A N 1
ATOM 2140 C CA . LYS A 1 269 ? -16.427 10.607 9.964 1.00 97.12 269 LYS A CA 1
ATOM 2141 C C . LYS A 1 269 ? -16.411 9.406 10.917 1.00 97.12 269 LYS A C 1
ATOM 2143 O O . LYS A 1 269 ? -17.007 9.485 11.988 1.00 97.12 269 LYS A O 1
ATOM 2148 N N . LEU A 1 270 ? -15.700 8.331 10.569 1.00 96.62 270 LEU A N 1
ATOM 2149 C CA . LEU A 1 270 ? -15.549 7.155 11.439 1.00 96.62 270 LEU A CA 1
ATOM 2150 C C . LEU A 1 270 ? -14.834 7.500 12.751 1.00 96.62 270 LEU A C 1
ATOM 2152 O O . LEU A 1 270 ? -15.300 7.129 13.826 1.00 96.62 270 LEU A O 1
ATOM 2156 N N . ILE A 1 271 ? -13.742 8.264 12.677 1.00 96.12 271 ILE A N 1
ATOM 2157 C CA . ILE A 1 271 ? -12.970 8.688 13.853 1.00 96.12 271 ILE A CA 1
ATOM 2158 C C . ILE A 1 271 ? -13.828 9.531 14.808 1.00 96.12 271 ILE A C 1
ATOM 2160 O O . ILE A 1 271 ? -13.733 9.331 16.021 1.00 96.12 271 ILE A O 1
ATOM 2164 N N . ASN A 1 272 ? -14.665 10.430 14.281 1.00 95.44 272 ASN A N 1
ATOM 2165 C CA . ASN A 1 272 ? -15.551 11.285 15.077 1.00 95.44 272 ASN A CA 1
ATOM 2166 C C . ASN A 1 272 ? -16.706 10.498 15.715 1.00 95.44 272 ASN A C 1
ATOM 2168 O O . ASN A 1 272 ? -17.066 10.753 16.865 1.00 95.44 272 ASN A O 1
ATOM 2172 N N . ASN A 1 273 ? -17.256 9.506 15.005 1.00 94.44 273 ASN A N 1
ATOM 2173 C CA . ASN A 1 273 ? -18.299 8.629 15.546 1.00 94.44 273 ASN A CA 1
ATOM 2174 C C . ASN A 1 273 ? -17.807 7.847 16.777 1.00 94.44 273 ASN A C 1
ATOM 2176 O O . ASN A 1 273 ? -18.569 7.644 17.718 1.00 94.44 273 ASN A O 1
ATOM 2180 N N . ILE A 1 274 ? -16.525 7.465 16.801 1.00 93.25 274 ILE A N 1
ATOM 2181 C CA . ILE A 1 274 ? -15.898 6.770 17.938 1.00 93.25 274 ILE A CA 1
ATOM 2182 C C . ILE A 1 274 ? -15.665 7.708 19.140 1.00 93.25 274 ILE A C 1
ATOM 2184 O O . ILE A 1 274 ? -15.577 7.236 20.270 1.00 93.25 274 ILE A O 1
ATOM 2188 N N . GLU A 1 275 ? -15.577 9.030 18.944 1.00 89.62 275 GLU A N 1
ATOM 2189 C CA . GLU A 1 275 ? -15.377 9.999 20.044 1.00 89.62 275 GLU A CA 1
ATOM 2190 C C . GLU A 1 275 ? -16.670 10.415 20.748 1.00 89.62 275 GLU A C 1
ATOM 2192 O O . GLU A 1 275 ? -16.626 10.830 21.904 1.00 89.62 275 GLU A O 1
ATOM 2197 N N . SER A 1 276 ? -17.822 10.261 20.092 1.00 86.12 276 SER A N 1
ATOM 2198 C CA . SER A 1 276 ? -19.123 10.679 20.635 1.00 86.12 276 SER A CA 1
ATOM 2199 C C . SER A 1 276 ? -19.998 9.590 21.315 1.00 86.12 276 SER A C 1
ATOM 2201 O O . SER A 1 276 ? -21.194 9.835 21.470 1.00 86.12 276 SER A O 1
ATOM 2203 N N . PRO A 1 277 ? -19.519 8.407 21.769 1.00 68.62 277 PRO A N 1
ATOM 2204 C CA . PRO A 1 277 ? -20.407 7.288 22.099 1.00 68.62 277 PRO A CA 1
ATOM 2205 C C . PRO A 1 277 ? -21.114 7.369 23.466 1.00 68.62 277 PRO A C 1
ATOM 2207 O O . PRO A 1 277 ? -21.676 6.367 23.894 1.00 68.62 277 PRO A O 1
ATOM 2210 N N . LYS A 1 278 ? -21.087 8.494 24.199 1.00 59.00 278 LYS A N 1
ATOM 2211 C CA . LYS A 1 278 ? -21.491 8.502 25.626 1.00 59.00 278 LYS A CA 1
ATOM 2212 C C . LYS A 1 278 ? -22.482 9.568 26.093 1.00 59.00 278 LYS A C 1
ATOM 2214 O O . LYS A 1 278 ? -22.744 9.630 27.286 1.00 59.00 278 LYS A O 1
ATOM 2219 N N . ALA A 1 279 ? -23.075 10.371 25.215 1.00 66.50 279 ALA A N 1
ATOM 2220 C CA . ALA A 1 279 ? -24.021 11.395 25.678 1.00 66.50 279 ALA A CA 1
ATOM 2221 C C . ALA A 1 279 ? -25.483 10.918 25.824 1.00 66.50 279 ALA A C 1
ATOM 2223 O O . ALA A 1 279 ? -26.298 11.681 26.323 1.00 66.50 279 ALA A O 1
ATOM 2224 N N . SER A 1 280 ? -25.846 9.698 25.402 1.00 64.12 280 SER A N 1
ATOM 2225 C CA . SER A 1 280 ? -27.262 9.298 25.267 1.00 64.12 280 SER A CA 1
ATOM 2226 C C . SER A 1 280 ? -27.685 8.049 26.053 1.00 64.12 280 SER A C 1
ATOM 2228 O O . SER A 1 280 ? -28.667 7.418 25.673 1.00 64.12 280 SER A O 1
ATOM 2230 N N . SER A 1 281 ? -26.959 7.641 27.099 1.00 67.00 281 SER A N 1
ATOM 2231 C CA . SER A 1 281 ? -27.297 6.430 27.875 1.00 67.00 281 SER A CA 1
ATOM 2232 C C . SER A 1 281 ? -27.575 6.651 29.368 1.00 67.00 281 SER A C 1
ATOM 2234 O O . SER A 1 281 ? -27.705 5.662 30.075 1.00 67.00 281 SER A O 1
ATOM 2236 N N . ASP A 1 282 ? -27.697 7.899 29.837 1.00 67.62 282 ASP A N 1
ATOM 2237 C CA . ASP A 1 282 ? -27.933 8.240 31.259 1.00 67.62 282 ASP A CA 1
ATOM 2238 C C . ASP A 1 282 ? -29.274 8.976 31.501 1.00 67.62 282 ASP A C 1
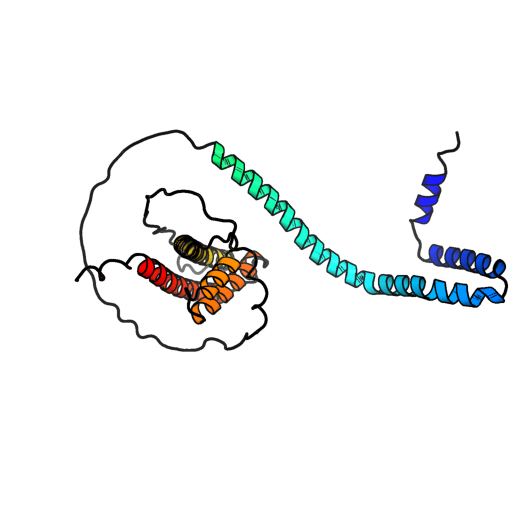ATOM 2240 O O . ASP A 1 282 ? -29.403 9.793 32.409 1.00 67.62 282 ASP A O 1
ATOM 2244 N N . GLU A 1 283 ? -30.308 8.679 30.707 1.00 65.19 283 GLU A N 1
ATOM 2245 C CA . GLU A 1 283 ? -31.700 9.001 31.066 1.00 65.19 283 GLU A CA 1
ATOM 2246 C C . GLU A 1 283 ? -32.433 7.708 31.457 1.00 65.19 283 GLU A C 1
ATOM 2248 O O . GLU A 1 283 ? -33.080 7.063 30.629 1.00 65.19 283 GLU A O 1
ATOM 2253 N N . GLY A 1 284 ? -32.279 7.303 32.722 1.00 69.62 284 GLY A N 1
ATOM 2254 C CA . GLY A 1 284 ? -32.960 6.157 33.333 1.00 69.62 284 GLY A CA 1
ATOM 2255 C C . GLY A 1 284 ? -32.921 6.204 34.851 1.00 69.62 284 GLY A C 1
ATOM 2256 O O . GLY A 1 284 ? -31.804 6.106 35.400 1.00 69.62 284 GLY A O 1
#

=== Feature glossary ===
Key to the feature types in this record:

Secondary structure (8-state, DSSP). Secondary structure is the local, repeating backbone conformation. DSSP classifies it into eight states by reading the hydrogen-bond network: three helix types (H, G, I), two β types (E, B), two non-regular types (T, S), and unstructured coil (-).

Backbone torsions (φ/ψ). Backbone dihedral angles. Every residue except chain termini has a φ (preceding-C → N → Cα → C) and a ψ (N → Cα → C → next-N). They are reported in degrees following the IUPAC sign convention. Secondary structure is essentially a statement about which (φ, ψ) basin each residue occupies.

Predicted aligned error. Predicted Aligned Error (PAE) is an AlphaFold confidence matrix: entry (i, j) is the expected error in the position of residue j, in ångströms, when the prediction is superimposed on the true structure at residue i. Low PAE within a block of residues means that block is internally rigid and well-predicted; high PAE between two blocks means their relative placement is uncertain even if each block individually is confident.

B-factor. B-factor (Debye–Waller factor) reflects atomic displacement in the crystal lattice. It is an experimental observable (units Å²), not a prediction; low values mean the atom is pinned down, high values mean it moves or is heterogeneous across the crystal.

Secondary structure (3-state, P-SEA). Three-state secondary structure (P-SEA) collapses the eight DSSP classes into helix (a), strand (b), and coil (c). P-SEA assigns these from Cα geometry alone — distances and angles — without requiring backbone oxygens, so it works on any Cα trace.

Sequence. Primary structure: the covalent order of the twenty standard amino acids along the backbone. Two proteins with the same sequence will (almost always) fold to the same structure; two with 30% identity often share a fold but not the details.

pLDDT. pLDDT is the predicted lDDT-Cα score: AlphaFold's confidence that the local environment of each residue (all inter-atomic distances within 15 Å) is correctly placed. It is a per-residue number between 0 and 100, with higher meaning more reliable.

InterPro / GO / CATH / organism. Functional annotations link the protein to curated databases. InterPro entries identify conserved domains and families by matching the sequence against member-database signatures (Pfam, PROSITE, CDD, …). Gene Ontology (GO) terms describe molecular function, biological process, and cellular component in a controlled vocabulary. CATH places the structure in a hierarchical fold classification (Class/Architecture/Topology/Homologous-superfamily). The organism is the source species.

Contact-map, Ramachandran, and PAE plots. Three diagnostic plots accompany the record. The Cα contact map visualizes the tertiary structure as a 2D adjacency matrix (8 Å cutoff, sequence-local contacts suppressed). The Ramachandran plot shows the distribution of backbone (φ, ψ) torsions, with points in the α and β basins reflecting secondary structure content. The PAE plot shows AlphaFold's inter-residue confidence as a color matrix.

mmCIF coordinates. The mmCIF table is the protein's shape written out atom by atom. For each backbone N, Cα, C, and carbonyl O, it records an (x, y, z) coordinate triple in Å plus the residue type, chain letter, and residue number.

Radius of gyration, Cα contacts, bounding box. Three whole-structure scalars: the radius of gyration (RMS distance of Cα from centroid, in Å), the count of Cα–Cα contacts (pairs closer than 8 Å and separated by more than four residues in sequence — i.e. tertiary, not local, contacts), and the bounding-box dimensions. Together they distinguish compact globular folds from extended fibres or disordered chains.

Foldseek 3Di. The Foldseek 3Di string encodes local tertiary geometry as a 20-letter alphabet — one character per residue — derived from the relative positions of nearby Cα atoms. Unlike the amino-acid sequence, 3Di is a direct function of the 3D structure, so two proteins with the same fold have similar 3Di strings even at low sequence identity.

Rendered structure images. Six rendered views show the 3D structure from the faces of a cube — i.e. along ±x, ±y, ±z. Rendering representation is drawn randomly per protein from cartoon (secondary-structure ribbons), sticks (backbone bonds), or molecular surface; coloring is either N→C rainbow (blue at the N-terminus through red at the C-terminus) or one color per chain.

Nearest PDB structures. The Foldseek neighbor list gives the closest experimentally determined structures in the PDB, ranked by structural alignment. TM-score near 1 means near-identical fold; near 0.3 means only rough topology match. This is how one finds what a novel AlphaFold prediction most resembles in the solved-structure universe.

Solvent-accessible surface area. SASA measures how much of the protein is reachable by solvent. It is computed by rolling a water-sized probe over the atomic surface and summing the exposed area (Å²). Per-residue SASA distinguishes core (buried, low SASA) from surface (exposed, high SASA) residues; total SASA is a whole-molecule size measure.